Protein AF-A0A8S4FTI5-F1 (afdb_monomer)

Secondary structure (DSSP, 8-state):
---------------PPPPPHHHHHHHHHHHHHHHHHTSS-HHHHHHHHHHHHHHHHHHHHTT----HHHHHHHHHHHHHHHHT--SHHHHHHHHHHHHGGGGGS-GGGHHHHHHHHHHHHHHHHHHGGG--HHHHHHHHHHHHHHHHHHHHHHHHTTT-HHHHHHHHHHHHSTTSTT-SS--GGGTT-HHHHHHHHHHHHHHHHHHHTT---HHHHHHHHHHHHHHHHH-S-HHHHHHHHHHHHHHHHHSHHHHHHHSSGGGS--

Organism: Plutella xylostella (NCBI:txid51655)

Solvent-accessible surface area (backbone atoms only — not comparable to full-atom values): 14593 Å² total; per-residue (Å²): 140,79,91,78,84,80,79,80,81,77,77,82,78,79,78,74,76,82,78,57,69,69,60,54,52,50,52,53,50,32,51,50,50,15,57,47,23,51,43,87,52,62,74,55,24,55,52,46,53,54,51,48,56,53,49,51,53,55,36,60,78,64,68,59,88,78,52,52,66,62,38,35,46,34,35,56,7,51,51,39,38,56,68,75,43,83,53,68,70,58,38,52,56,48,32,48,58,58,22,50,53,43,67,69,47,56,84,92,38,52,66,57,35,52,36,43,50,42,21,42,53,49,50,48,24,56,48,43,69,74,56,50,82,93,54,38,64,63,52,56,49,30,51,53,38,37,52,35,29,57,50,44,54,31,51,78,54,74,43,36,49,71,52,23,38,52,55,19,44,49,36,35,31,80,81,15,90,46,17,60,56,75,37,83,57,43,72,62,18,59,69,59,53,32,50,50,38,72,43,46,63,60,38,46,38,72,71,42,74,76,59,71,56,66,69,24,51,52,31,55,44,43,34,42,53,54,25,42,76,61,35,79,50,65,70,43,20,52,32,28,48,50,44,53,51,54,54,36,68,73,34,73,69,35,46,36,62,71,71,61,65,70,78,70,86,133

Foldseek 3Di:
DDDDDPPDDDDDDPPDDDDDPVVVVLQVLLLVLLVQLLDLDLVSVVVSLVVVLVVVVVCVVVVPDDDLVSLLSNLNSLVNNLVNDQDPVSLLVSLLSLLCSLVSDPLVPLLVSLSNLLSNVLNCLQCVLVDDPSSVVSSLVSLLSNLLSNLVSCVVVVLPLVSLLSNLCSQAPCQHLLDLPHDPSNPRVLVVLLSCLVCNVVSNCVRCVPDHDPSSVCSNLVSLVCCLVRHPDPSSVVSSVVSVVVVLCVDPNSVCVVVVVVPPDD

Structure (mmCIF, N/CA/C/O backbone):
data_AF-A0A8S4FTI5-F1
#
_entry.id   AF-A0A8S4FTI5-F1
#
loop_
_atom_site.group_PDB
_atom_site.id
_atom_site.type_symbol
_atom_site.label_atom_id
_atom_site.label_alt_id
_atom_site.label_comp_id
_atom_site.label_asym_id
_atom_site.label_entity_id
_atom_site.label_seq_id
_atom_site.pdbx_PDB_ins_code
_atom_site.Cartn_x
_atom_site.Cartn_y
_atom_site.Cartn_z
_atom_site.occupancy
_atom_site.B_iso_or_equiv
_atom_site.auth_seq_id
_atom_site.auth_comp_id
_atom_site.auth_asym_id
_atom_site.auth_atom_id
_atom_site.pdbx_PDB_model_num
ATOM 1 N N . MET A 1 1 ? -15.503 68.293 -15.453 1.00 40.34 1 MET A N 1
ATOM 2 C CA . MET A 1 1 ? -15.164 67.269 -16.477 1.00 40.34 1 MET A CA 1
ATOM 3 C C . MET A 1 1 ? -14.026 66.433 -15.899 1.00 40.34 1 MET A C 1
ATOM 5 O O . MET A 1 1 ? -13.014 67.024 -15.582 1.00 40.34 1 MET A O 1
ATOM 9 N N . LYS A 1 2 ? -14.103 65.130 -15.616 1.00 37.47 2 LYS A N 1
ATOM 10 C CA . LYS A 1 2 ? -14.866 64.015 -16.193 1.00 37.47 2 LYS A CA 1
ATOM 11 C C . LYS A 1 2 ? -15.181 62.978 -15.094 1.00 37.47 2 LYS A C 1
ATOM 13 O O . LYS A 1 2 ? -14.350 62.740 -14.223 1.00 37.47 2 LYS A O 1
ATOM 18 N N . ASN A 1 3 ? -16.366 62.373 -15.182 1.00 36.66 3 ASN A N 1
ATOM 19 C CA . ASN A 1 3 ? -16.784 61.181 -14.438 1.00 36.66 3 ASN A CA 1
ATOM 20 C C . ASN A 1 3 ? -15.834 60.006 -14.707 1.00 36.66 3 ASN A C 1
ATOM 22 O O . ASN A 1 3 ? -15.491 59.758 -15.862 1.00 36.66 3 ASN A O 1
ATOM 26 N N . VAL A 1 4 ? -15.491 59.240 -13.669 1.00 38.28 4 VAL A N 1
ATOM 27 C CA . VAL A 1 4 ? -14.925 57.893 -13.824 1.00 38.28 4 VAL A CA 1
ATOM 28 C C . VAL A 1 4 ? -15.775 56.919 -13.014 1.00 38.28 4 VAL A C 1
ATOM 30 O O . VAL A 1 4 ? -15.666 56.821 -11.791 1.00 38.28 4 VAL A O 1
ATOM 33 N N . ASP A 1 5 ? -16.643 56.215 -13.735 1.00 40.09 5 ASP A N 1
ATOM 34 C CA . ASP A 1 5 ? -17.459 55.097 -13.274 1.00 40.09 5 ASP A CA 1
ATOM 35 C C . ASP A 1 5 ? -16.596 53.982 -12.663 1.00 40.09 5 ASP A C 1
ATOM 37 O O . ASP A 1 5 ? -15.881 53.258 -13.362 1.00 40.09 5 ASP A O 1
ATOM 41 N N . LYS A 1 6 ? -16.706 53.767 -11.347 1.00 41.00 6 LYS A N 1
ATOM 42 C CA . LYS A 1 6 ? -16.202 52.549 -10.696 1.00 41.00 6 LYS A CA 1
ATOM 43 C C . LYS A 1 6 ? -17.215 51.416 -10.885 1.00 41.00 6 LYS A C 1
ATOM 45 O O . LYS A 1 6 ? -18.019 51.131 -9.997 1.00 41.00 6 LYS A O 1
ATOM 50 N N . LYS A 1 7 ? -17.145 50.709 -12.019 1.00 39.09 7 LYS A N 1
ATOM 51 C CA . LYS A 1 7 ? -17.817 49.408 -12.195 1.00 39.09 7 LYS A CA 1
ATOM 52 C C . LYS A 1 7 ? -17.240 48.386 -11.204 1.00 39.09 7 LYS A C 1
ATOM 54 O O . LYS A 1 7 ? -16.189 47.795 -11.436 1.00 39.09 7 LYS A O 1
ATOM 59 N N . ARG A 1 8 ? -17.945 48.146 -10.092 1.00 39.47 8 ARG A N 1
ATOM 60 C CA . ARG A 1 8 ? -17.680 47.028 -9.170 1.00 39.47 8 ARG A CA 1
ATOM 61 C C . ARG A 1 8 ? -17.932 45.697 -9.891 1.00 39.47 8 ARG A C 1
ATOM 63 O O . ARG A 1 8 ? -19.076 45.277 -10.034 1.00 39.47 8 ARG A O 1
ATOM 70 N N . HIS A 1 9 ? -16.869 45.013 -10.308 1.00 39.78 9 HIS A N 1
ATOM 71 C CA . HIS A 1 9 ? -16.926 43.594 -10.666 1.00 39.78 9 HIS A CA 1
ATOM 72 C C . HIS A 1 9 ? -17.236 42.765 -9.408 1.00 39.78 9 HIS A C 1
ATOM 74 O O . HIS A 1 9 ? -16.365 42.525 -8.572 1.00 39.78 9 HIS A O 1
ATOM 80 N N . LYS A 1 10 ? -18.494 42.335 -9.247 1.00 41.59 10 LYS A N 1
ATOM 81 C CA . LYS A 1 10 ? -18.864 41.299 -8.273 1.00 41.59 10 LYS A CA 1
ATOM 82 C C . LYS A 1 10 ? -18.332 39.957 -8.786 1.00 41.59 10 LYS A C 1
ATOM 84 O O . LYS A 1 10 ? -18.828 39.446 -9.785 1.00 41.59 10 LYS A O 1
ATOM 89 N N . LYS A 1 11 ? -17.327 39.392 -8.106 1.00 37.25 11 LYS A N 1
ATOM 90 C CA . LYS A 1 11 ? -16.906 37.996 -8.315 1.00 37.25 11 LYS A CA 1
ATOM 91 C C . LYS A 1 11 ? -18.107 37.070 -8.054 1.00 37.25 11 LYS A C 1
ATOM 93 O O . LYS A 1 11 ? -18.787 37.271 -7.044 1.00 37.25 11 LYS A O 1
ATOM 98 N N . PRO A 1 12 ? -18.380 36.075 -8.913 1.00 36.47 12 PRO A N 1
ATOM 99 C CA . PRO A 1 12 ? -19.470 35.140 -8.685 1.00 36.47 12 PRO A CA 1
ATOM 100 C C . PRO A 1 12 ? -19.150 34.297 -7.447 1.00 36.47 12 PRO A C 1
ATOM 102 O O . PRO A 1 12 ? -18.147 33.586 -7.395 1.00 36.47 12 PRO A O 1
ATOM 105 N N . THR A 1 13 ? -19.992 34.407 -6.421 1.00 41.03 13 THR A N 1
ATOM 106 C CA . THR A 1 13 ? -19.948 33.531 -5.254 1.00 41.03 13 THR A CA 1
ATOM 107 C C . THR A 1 13 ? -20.434 32.157 -5.691 1.00 41.03 13 THR A C 1
ATOM 109 O O . THR A 1 13 ? -21.623 31.930 -5.908 1.00 41.03 13 THR A O 1
ATOM 112 N N . ASN A 1 14 ? -19.486 31.241 -5.874 1.00 41.78 14 ASN A N 1
ATOM 113 C CA . ASN A 1 14 ? -19.766 29.856 -6.212 1.00 41.78 14 ASN A CA 1
ATOM 114 C C . ASN A 1 14 ? -20.432 29.195 -4.992 1.00 41.78 14 ASN A C 1
ATOM 116 O O . ASN A 1 14 ? -19.755 28.732 -4.076 1.00 41.78 14 ASN A O 1
ATOM 120 N N . LYS A 1 15 ? -21.768 29.247 -4.920 1.00 46.16 15 LYS A N 1
ATOM 121 C CA . LYS A 1 15 ? -22.548 28.571 -3.877 1.00 46.16 15 LYS A CA 1
ATOM 122 C C . LYS A 1 15 ? -22.372 27.067 -4.079 1.00 46.16 15 LYS A C 1
ATOM 124 O O . LYS A 1 15 ? -22.954 26.491 -4.996 1.00 46.16 15 LYS A O 1
ATOM 129 N N . SER A 1 16 ? -21.537 26.442 -3.252 1.00 53.72 16 SER A N 1
ATOM 130 C CA . SER A 1 16 ? -21.368 24.992 -3.251 1.00 53.72 16 SER A CA 1
ATOM 131 C C . SER A 1 16 ? -22.712 24.324 -2.951 1.00 53.72 16 SER A C 1
ATOM 133 O O . SER A 1 16 ? -23.440 24.723 -2.040 1.00 53.72 16 SER A O 1
ATOM 135 N N . LYS A 1 17 ? -23.076 23.322 -3.760 1.00 56.41 17 LYS A N 1
ATOM 136 C CA . LYS A 1 17 ? -24.280 22.514 -3.528 1.00 56.41 17 LYS A CA 1
ATOM 137 C C . LYS A 1 17 ? -24.198 21.861 -2.134 1.00 56.41 17 LYS A C 1
ATOM 139 O O . LYS A 1 17 ? -23.107 21.435 -1.744 1.00 56.41 17 LYS A O 1
ATOM 144 N N . PRO A 1 18 ? -25.315 21.761 -1.390 1.00 62.16 18 PRO A N 1
ATOM 145 C CA . PRO A 1 18 ? -25.316 21.174 -0.055 1.00 62.16 18 PRO A CA 1
ATOM 146 C C . PRO A 1 18 ? -24.849 19.714 -0.100 1.00 62.16 18 PRO A C 1
ATOM 148 O O . PRO A 1 18 ? -25.277 18.932 -0.950 1.00 62.16 18 PRO A O 1
ATOM 151 N N . ILE A 1 19 ? -23.948 19.355 0.816 1.00 69.88 19 ILE A N 1
ATOM 152 C CA . ILE A 1 19 ? -23.409 17.997 0.934 1.00 69.88 19 ILE A CA 1
ATOM 153 C C . ILE A 1 19 ? -24.541 17.056 1.393 1.00 69.88 19 ILE A C 1
ATOM 155 O O . ILE A 1 19 ? -25.230 17.383 2.363 1.00 69.88 19 ILE A O 1
ATOM 159 N N . PRO A 1 20 ? -24.740 15.884 0.759 1.00 80.50 20 PRO A N 1
ATOM 160 C CA . PRO A 1 20 ? -25.766 14.930 1.177 1.00 80.50 20 PRO A CA 1
ATOM 161 C C . PRO A 1 20 ? -25.599 14.503 2.645 1.00 80.50 20 PRO A C 1
ATOM 163 O O . PRO A 1 20 ? -24.493 14.157 3.065 1.00 80.50 20 PRO A O 1
ATOM 166 N N . LYS A 1 21 ? -26.698 14.458 3.418 1.00 82.44 21 LYS A N 1
ATOM 167 C CA . LYS A 1 21 ? -26.690 14.088 4.853 1.00 82.44 21 LYS A CA 1
ATOM 168 C C . LYS A 1 21 ? -25.977 12.756 5.125 1.00 82.44 21 LYS A C 1
ATOM 170 O O . LYS A 1 21 ? -25.239 12.644 6.097 1.00 82.44 21 LYS A O 1
ATOM 175 N N . GLN A 1 22 ? -26.145 11.771 4.242 1.00 79.75 22 GLN A N 1
ATOM 176 C CA . GLN A 1 22 ? -25.488 10.465 4.348 1.00 79.75 22 GLN A CA 1
ATOM 177 C C . GLN A 1 22 ? -23.958 10.572 4.305 1.00 79.75 22 GLN A C 1
ATOM 179 O O . GLN A 1 22 ? -23.277 9.936 5.104 1.00 79.75 22 GLN A O 1
ATOM 184 N N . LYS A 1 23 ? -23.413 11.429 3.433 1.00 82.00 23 LYS A N 1
ATOM 185 C CA . LYS A 1 23 ? -21.967 11.656 3.340 1.00 82.00 23 LYS A CA 1
ATOM 186 C C . LYS A 1 23 ? -21.425 12.322 4.607 1.00 82.00 23 LYS A C 1
ATOM 188 O O . LYS A 1 23 ? -20.356 11.959 5.076 1.00 82.00 23 LYS A O 1
ATOM 193 N N . VAL A 1 24 ? -22.183 13.248 5.199 1.00 86.88 24 VAL A N 1
ATOM 194 C CA . VAL A 1 24 ? -21.815 13.877 6.481 1.00 86.88 24 VAL A CA 1
ATOM 195 C C . VAL A 1 24 ? -21.736 12.839 7.605 1.00 86.88 24 VAL A C 1
ATOM 197 O O . VAL A 1 24 ? -20.781 12.851 8.378 1.00 86.88 24 VAL A O 1
ATOM 200 N N . LEU A 1 25 ? -22.698 11.913 7.671 1.00 88.50 25 LEU A N 1
ATOM 201 C CA . LEU A 1 25 ? -22.699 10.834 8.664 1.00 88.50 25 LEU A CA 1
ATOM 202 C C . LEU A 1 25 ? -21.518 9.869 8.481 1.00 88.50 25 LEU A C 1
ATOM 204 O O . LEU A 1 25 ? -20.912 9.477 9.478 1.00 88.50 25 LEU A O 1
ATOM 208 N N . MET A 1 26 ? -21.156 9.529 7.238 1.00 89.25 26 MET A N 1
ATOM 209 C CA . MET A 1 26 ? -19.973 8.701 6.955 1.00 89.25 26 MET A CA 1
ATOM 210 C C . MET A 1 26 ? -18.688 9.375 7.437 1.00 89.25 26 MET A C 1
ATOM 212 O O . MET A 1 26 ? -17.948 8.790 8.223 1.00 89.25 26 MET A O 1
ATOM 216 N N . VAL A 1 27 ? -18.482 10.644 7.074 1.00 91.00 27 VAL A N 1
ATOM 217 C CA . VAL A 1 27 ? -17.303 11.410 7.506 1.00 91.00 27 VAL A CA 1
ATOM 218 C C . VAL A 1 27 ? -17.236 11.510 9.033 1.00 91.00 27 VAL A C 1
ATOM 220 O O . VAL A 1 27 ? -16.171 11.332 9.623 1.00 91.00 27 VAL A O 1
ATOM 223 N N . ALA A 1 28 ? -18.365 11.754 9.703 1.00 93.06 28 ALA A N 1
ATOM 224 C CA . ALA A 1 28 ? -18.411 11.790 11.164 1.00 93.06 28 ALA A CA 1
ATOM 225 C C . ALA A 1 28 ? -18.014 10.439 11.788 1.00 93.06 28 ALA A C 1
ATOM 227 O O . ALA A 1 28 ? -17.288 10.405 12.786 1.00 93.06 28 ALA A O 1
ATOM 228 N N . GLN A 1 29 ? -18.450 9.329 11.190 1.00 93.31 29 GLN A N 1
ATOM 229 C CA . GLN A 1 29 ? -18.103 7.983 11.635 1.00 93.31 29 GLN A CA 1
ATOM 230 C C . GLN A 1 29 ? -16.611 7.669 11.415 1.00 93.31 29 GLN A C 1
ATOM 232 O O . GLN A 1 29 ? -15.963 7.144 12.321 1.00 93.31 29 GLN A O 1
ATOM 237 N N . GLU A 1 30 ? -16.041 8.044 10.270 1.00 93.12 30 GLU A N 1
ATOM 238 C CA . GLU A 1 30 ? -14.607 7.908 9.967 1.00 93.12 30 GLU A CA 1
ATOM 239 C C . GLU A 1 30 ? -13.740 8.695 10.958 1.00 93.12 30 GLU A C 1
ATOM 241 O O . GLU A 1 30 ? -12.779 8.161 11.513 1.00 93.12 30 GLU A O 1
ATOM 246 N N . LEU A 1 31 ? -14.110 9.948 11.247 1.00 94.25 31 LEU A N 1
ATOM 247 C CA . LEU A 1 31 ? -13.419 10.785 12.233 1.00 94.25 31 LEU A CA 1
ATOM 248 C C . LEU A 1 31 ? -13.522 10.205 13.648 1.00 94.25 31 LEU A C 1
ATOM 250 O O . LEU A 1 31 ? -12.559 10.261 14.417 1.00 94.25 31 LEU A O 1
ATOM 254 N N . LYS A 1 32 ? -14.670 9.609 13.994 1.00 95.50 32 LYS A N 1
ATOM 255 C CA . LYS A 1 32 ? -14.855 8.906 15.268 1.00 95.50 32 LYS A CA 1
ATOM 256 C C . LYS A 1 32 ? -13.926 7.697 15.371 1.00 95.50 32 LYS A C 1
ATOM 258 O O . LYS A 1 32 ? -13.279 7.536 16.405 1.00 95.50 32 LYS A O 1
ATOM 263 N N . PHE A 1 33 ? -13.822 6.879 14.320 1.00 96.38 33 PHE A N 1
ATOM 264 C CA . PHE A 1 33 ? -12.860 5.776 14.283 1.00 96.38 33 PHE A CA 1
ATOM 265 C C . PHE A 1 33 ? -11.429 6.284 14.436 1.00 96.38 33 PHE A C 1
ATOM 267 O O . PHE A 1 33 ? -10.709 5.792 15.301 1.00 96.38 33 PHE A O 1
ATOM 274 N N . ALA A 1 34 ? -11.045 7.306 13.667 1.00 95.31 34 ALA A N 1
ATOM 275 C CA . ALA A 1 34 ? -9.697 7.856 13.695 1.00 95.31 34 ALA A CA 1
ATOM 276 C C . ALA A 1 34 ? -9.290 8.322 15.102 1.00 95.31 34 ALA A C 1
ATOM 278 O O . ALA A 1 34 ? -8.238 7.935 15.611 1.00 95.31 34 ALA A O 1
ATOM 279 N N . ARG A 1 35 ? -10.166 9.086 15.766 1.00 95.75 35 ARG A N 1
ATOM 280 C CA . ARG A 1 35 ? -9.933 9.589 17.125 1.00 95.75 35 ARG A CA 1
ATOM 281 C C . ARG A 1 35 ? -9.811 8.467 18.156 1.00 95.75 35 ARG A C 1
ATOM 283 O O . ARG A 1 35 ? -8.953 8.540 19.027 1.00 95.75 35 ARG A O 1
ATOM 290 N N . LEU A 1 36 ? -10.676 7.453 18.088 1.00 95.75 36 LEU A N 1
ATOM 291 C CA . LEU A 1 36 ? -10.680 6.366 19.071 1.00 95.75 36 LEU A CA 1
ATOM 292 C C . LEU A 1 36 ? -9.521 5.378 18.860 1.00 95.75 36 LEU A C 1
ATOM 294 O O . LEU A 1 36 ? -8.979 4.866 19.837 1.00 95.75 36 LEU A O 1
ATOM 298 N N . LEU A 1 37 ? -9.101 5.149 17.611 1.00 95.31 37 LEU A N 1
ATOM 299 C CA . LEU A 1 37 ? -7.907 4.359 17.288 1.00 95.31 37 LEU A CA 1
ATOM 300 C C . LEU A 1 37 ? -6.619 5.033 17.777 1.00 95.31 37 LEU A C 1
ATOM 302 O O . LEU A 1 37 ? -5.703 4.340 18.202 1.00 95.31 37 LEU A O 1
ATOM 306 N N . ALA A 1 38 ? -6.568 6.365 17.786 1.00 93.38 38 ALA A N 1
ATOM 307 C CA . ALA A 1 38 ? -5.443 7.127 18.327 1.00 93.38 38 ALA A CA 1
ATOM 308 C C . ALA A 1 38 ? -5.436 7.227 19.871 1.00 93.38 38 ALA A C 1
ATOM 310 O O . ALA A 1 38 ? -4.579 7.897 20.441 1.00 93.38 38 ALA A O 1
ATOM 311 N N . GLY A 1 39 ? -6.392 6.595 20.565 1.00 90.81 39 GLY A N 1
ATOM 312 C CA . GLY A 1 39 ? -6.475 6.611 22.026 1.00 90.81 39 GLY A CA 1
ATOM 313 C C . GLY A 1 39 ? -5.452 5.699 22.718 1.00 90.81 39 GLY A C 1
ATOM 314 O O . GLY A 1 39 ? -4.995 4.699 22.164 1.00 90.81 39 GLY A O 1
ATOM 315 N N . ASN A 1 40 ? -5.142 5.991 23.984 1.00 88.38 40 ASN A N 1
ATOM 316 C CA . ASN A 1 40 ? -4.105 5.274 24.743 1.00 88.38 40 ASN A CA 1
ATOM 317 C C . ASN A 1 40 ? -4.526 3.867 25.209 1.00 88.38 40 ASN A C 1
ATOM 319 O O . ASN A 1 40 ? -3.681 2.983 25.357 1.00 88.38 40 ASN A O 1
ATOM 323 N N . GLU A 1 41 ? -5.822 3.616 25.417 1.00 91.75 41 GLU A N 1
ATOM 324 C CA . GLU A 1 41 ? -6.304 2.335 25.945 1.00 91.75 41 GLU A CA 1
ATOM 325 C C . GLU A 1 41 ? -6.355 1.248 24.854 1.00 91.75 41 GLU A C 1
ATOM 327 O O . GLU A 1 41 ? -7.219 1.276 23.973 1.00 91.75 41 GLU A O 1
ATOM 332 N N . LYS A 1 42 ?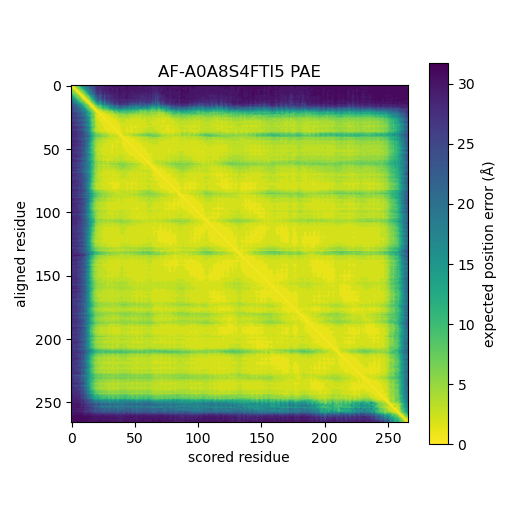 -5.492 0.225 24.956 1.00 91.00 42 LYS A N 1
ATOM 333 C CA . LYS A 1 42 ? -5.453 -0.909 24.009 1.00 91.00 42 LYS A CA 1
ATOM 334 C C . LYS A 1 42 ? -6.824 -1.562 23.811 1.00 91.00 42 LYS A C 1
ATOM 336 O O . LYS A 1 42 ? -7.249 -1.759 22.679 1.00 91.00 42 LYS A O 1
ATOM 341 N N . LYS A 1 43 ? -7.539 -1.873 24.900 1.00 93.38 43 LYS A N 1
ATOM 342 C CA . LYS A 1 43 ? -8.850 -2.544 24.821 1.00 93.38 43 LYS A CA 1
ATOM 343 C C . LYS A 1 43 ? -9.876 -1.707 24.051 1.00 93.38 43 LYS A C 1
ATOM 345 O O . LYS A 1 43 ? -10.734 -2.280 23.381 1.00 93.38 43 LYS A O 1
ATOM 350 N N . SER A 1 44 ? -9.802 -0.379 24.147 1.00 93.06 44 SER A N 1
ATOM 351 C CA . SER A 1 44 ? -10.633 0.522 23.347 1.00 93.06 44 SER A CA 1
ATOM 352 C C . SER A 1 44 ? -10.238 0.448 21.873 1.00 93.06 44 SER A C 1
ATOM 354 O O . SER A 1 44 ? -11.095 0.159 21.038 1.00 93.06 44 SER A O 1
ATOM 356 N N . ARG A 1 45 ? -8.940 0.572 21.549 1.00 94.31 45 ARG A N 1
ATOM 357 C CA . ARG A 1 45 ? -8.440 0.446 20.167 1.00 94.31 45 ARG A CA 1
ATOM 358 C C . ARG A 1 45 ? -8.848 -0.876 19.512 1.00 94.31 45 ARG A C 1
ATOM 360 O O . ARG A 1 45 ? -9.344 -0.864 18.390 1.00 94.31 45 ARG A O 1
ATOM 367 N N . ASP A 1 46 ? -8.728 -1.994 20.226 1.00 93.38 46 ASP A N 1
ATOM 368 C CA . ASP A 1 46 ? -9.110 -3.321 19.726 1.00 93.38 46 ASP A CA 1
ATOM 369 C C . ASP A 1 46 ? -10.611 -3.398 19.394 1.00 93.38 46 ASP A C 1
ATOM 371 O O . ASP A 1 46 ? -11.003 -3.934 18.353 1.00 93.38 46 ASP A O 1
ATOM 375 N N . ARG A 1 47 ? -11.473 -2.841 20.260 1.00 95.62 47 ARG A N 1
ATOM 376 C CA . ARG A 1 47 ? -12.923 -2.759 20.007 1.00 95.62 47 ARG A CA 1
ATOM 377 C C . ARG A 1 47 ? -13.223 -1.895 18.787 1.00 95.62 47 ARG A C 1
ATOM 379 O O . ARG A 1 47 ? -14.067 -2.262 17.972 1.00 95.62 47 ARG A O 1
ATOM 386 N N . VAL A 1 48 ? -12.527 -0.771 18.652 1.00 96.38 48 VAL A N 1
ATOM 387 C CA . VAL A 1 48 ? -12.705 0.172 17.544 1.00 96.38 48 VAL A CA 1
ATOM 388 C C . VAL A 1 48 ? -12.250 -0.452 16.227 1.00 96.38 48 VAL A C 1
ATOM 390 O O . VAL A 1 48 ? -12.958 -0.326 15.235 1.00 96.38 48 VAL A O 1
ATOM 393 N N . LEU A 1 49 ? -11.141 -1.196 16.218 1.00 95.50 49 LEU A N 1
ATOM 394 C CA . LEU A 1 49 ? -10.665 -1.914 15.037 1.00 95.50 49 LEU A CA 1
ATOM 395 C C . LEU A 1 49 ? -11.662 -2.995 14.593 1.00 95.50 49 LEU A C 1
ATOM 397 O O . LEU A 1 49 ? -11.970 -3.099 13.408 1.00 95.50 49 LEU A O 1
ATOM 401 N N . LYS A 1 50 ? -12.243 -3.754 15.533 1.00 95.81 50 LYS A N 1
ATOM 402 C CA . LYS A 1 50 ? -13.334 -4.700 15.227 1.00 95.81 50 LYS A CA 1
ATOM 403 C C . LYS A 1 50 ? -14.563 -3.987 14.653 1.00 95.81 50 LYS A C 1
ATOM 405 O O . LYS A 1 50 ? -15.143 -4.449 13.673 1.00 95.81 50 LYS A O 1
ATOM 410 N N . ALA A 1 51 ? -14.946 -2.851 15.235 1.00 96.56 51 ALA A N 1
ATOM 411 C CA . ALA A 1 51 ? -16.069 -2.051 14.754 1.00 96.56 51 ALA A CA 1
ATOM 412 C C . ALA A 1 51 ? -15.811 -1.458 13.359 1.00 96.56 51 ALA A C 1
ATOM 414 O O . ALA A 1 51 ? -16.730 -1.424 12.545 1.00 96.56 51 ALA A O 1
ATOM 415 N N . LEU A 1 52 ? -14.574 -1.049 13.065 1.00 96.25 52 LEU A N 1
ATOM 416 C CA . LEU A 1 52 ? -14.161 -0.575 11.747 1.00 96.25 52 LEU A CA 1
ATOM 417 C C . LEU A 1 52 ? -14.298 -1.680 10.692 1.00 96.25 52 LEU A C 1
ATOM 419 O O . LEU A 1 52 ? -14.888 -1.444 9.643 1.00 96.25 52 LEU A O 1
ATOM 423 N N . LYS A 1 53 ? -13.831 -2.900 10.993 1.00 95.38 53 LYS A N 1
ATOM 424 C CA . LYS A 1 53 ? -13.989 -4.065 10.102 1.00 95.38 53 LYS A CA 1
ATOM 425 C C . LYS A 1 53 ? -15.461 -4.361 9.803 1.00 95.38 53 LYS A C 1
ATOM 427 O O . LYS A 1 53 ? -15.828 -4.549 8.648 1.00 95.38 53 LYS A O 1
ATOM 432 N N . LYS A 1 54 ? -16.323 -4.327 10.827 1.00 95.69 54 LYS A N 1
ATOM 433 C CA . LYS A 1 54 ? -17.777 -4.489 10.652 1.00 95.69 54 LYS A CA 1
ATOM 434 C C . LYS A 1 54 ? -18.391 -3.356 9.824 1.00 95.69 54 LYS A C 1
ATOM 436 O O . LYS A 1 54 ? -19.256 -3.601 8.992 1.00 95.69 54 LYS A O 1
ATOM 441 N N . TRP A 1 55 ? -17.956 -2.117 10.048 1.00 95.25 55 TRP A N 1
ATOM 442 C CA . TRP A 1 55 ? -18.431 -0.966 9.283 1.00 95.25 55 TRP A CA 1
ATOM 443 C C . TRP A 1 55 ? -18.065 -1.067 7.799 1.00 95.25 55 TRP A C 1
ATOM 445 O O . TRP A 1 55 ? -18.931 -0.805 6.973 1.00 95.25 55 TRP A O 1
ATOM 455 N N . LEU A 1 56 ? -16.850 -1.522 7.463 1.00 94.00 56 LEU A N 1
AT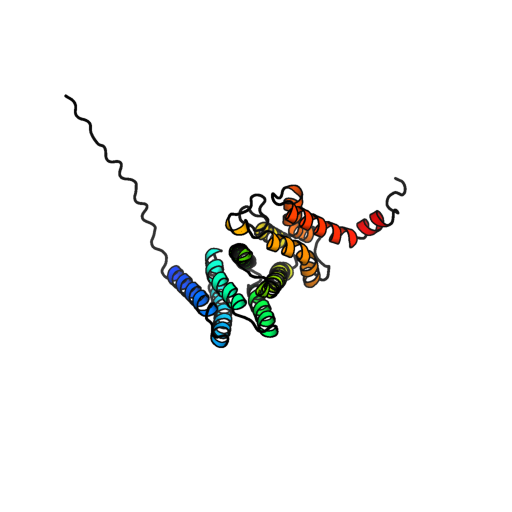OM 456 C CA . LEU A 1 56 ? -16.470 -1.811 6.075 1.00 94.00 56 LEU A CA 1
ATOM 457 C C . LEU A 1 56 ? -17.423 -2.834 5.440 1.00 94.00 56 LEU A C 1
ATOM 459 O O . LEU A 1 56 ? -17.945 -2.570 4.362 1.00 94.00 56 LEU A O 1
ATOM 463 N N . GLY A 1 57 ? -17.735 -3.926 6.149 1.00 93.31 57 GLY A N 1
ATOM 464 C CA . GLY A 1 57 ? -18.737 -4.911 5.718 1.00 93.31 57 GLY A CA 1
ATOM 465 C C . GLY A 1 57 ? -20.091 -4.278 5.381 1.00 93.31 57 GLY A C 1
ATOM 466 O O . GLY A 1 57 ? -20.601 -4.442 4.276 1.00 93.31 57 GLY A O 1
ATOM 467 N N . ASN A 1 58 ? -20.621 -3.450 6.285 1.00 93.06 58 ASN A N 1
ATOM 468 C CA . ASN A 1 58 ? -21.882 -2.737 6.057 1.00 93.06 58 ASN A CA 1
ATOM 469 C C . ASN A 1 58 ? -21.816 -1.754 4.873 1.00 93.06 58 ASN A C 1
ATOM 471 O O . ASN A 1 58 ? -22.835 -1.475 4.243 1.00 93.06 58 ASN A O 1
ATOM 475 N N . CYS A 1 59 ? -20.651 -1.157 4.605 1.00 92.88 59 CYS A N 1
ATOM 476 C CA . CYS A 1 59 ? -20.459 -0.299 3.438 1.00 92.88 59 CYS A CA 1
ATOM 477 C C . CYS A 1 59 ? -20.478 -1.106 2.137 1.00 92.88 59 CYS A C 1
ATOM 479 O O . CYS A 1 59 ? -21.013 -0.614 1.146 1.00 92.88 59 CYS A O 1
ATOM 481 N N . PHE A 1 60 ? -19.947 -2.332 2.146 1.00 92.31 60 PHE A N 1
ATOM 482 C CA . PHE A 1 60 ? -20.004 -3.231 0.993 1.00 92.31 60 PHE A CA 1
ATOM 483 C C . PHE A 1 60 ? -21.443 -3.645 0.677 1.00 92.31 60 PHE A C 1
ATOM 485 O O . PHE A 1 60 ? -21.855 -3.530 -0.472 1.00 92.31 60 PHE A O 1
ATOM 492 N N . GLU A 1 61 ? -22.226 -4.026 1.692 1.00 90.12 61 GLU A N 1
ATOM 493 C CA . GLU A 1 61 ? -23.651 -4.381 1.544 1.00 90.12 61 GLU A CA 1
ATOM 494 C C . GLU A 1 61 ? -24.505 -3.234 0.986 1.00 90.12 61 GLU A C 1
ATOM 496 O O . GLU A 1 61 ? -25.506 -3.463 0.315 1.00 90.12 61 GLU A O 1
ATOM 501 N N . LYS A 1 62 ? -24.116 -1.988 1.272 1.00 90.50 62 LYS A N 1
ATOM 502 C CA . LYS A 1 62 ? -24.817 -0.775 0.825 1.00 90.50 62 LYS A CA 1
ATOM 503 C C . LYS A 1 62 ? -24.249 -0.180 -0.461 1.00 90.50 62 LYS A C 1
ATOM 505 O O . LYS A 1 62 ? -24.607 0.949 -0.788 1.00 90.50 62 LYS A O 1
ATOM 510 N N . GLU A 1 63 ? -23.329 -0.885 -1.120 1.00 88.75 63 GLU A N 1
ATOM 511 C CA . GLU A 1 63 ? -22.654 -0.444 -2.346 1.00 88.75 63 GLU A CA 1
ATOM 512 C C . GLU A 1 63 ? -22.071 0.976 -2.232 1.00 88.75 63 GLU A C 1
ATOM 514 O O . GLU A 1 63 ? -22.147 1.794 -3.149 1.00 88.75 63 GLU A O 1
ATOM 519 N N . TYR A 1 64 ? -21.501 1.303 -1.067 1.00 90.44 64 TYR A N 1
ATOM 520 C CA . TYR A 1 64 ? -20.929 2.625 -0.846 1.00 90.44 64 TYR A CA 1
ATOM 521 C C . TYR A 1 64 ? -19.723 2.858 -1.766 1.00 90.44 64 TYR A C 1
ATOM 523 O O . TYR A 1 64 ? -18.744 2.110 -1.742 1.00 90.44 64 TYR A O 1
ATOM 531 N N . GLU A 1 65 ? -19.766 3.942 -2.540 1.00 91.31 65 GLU A N 1
ATOM 532 C CA . GLU A 1 65 ? -18.663 4.340 -3.412 1.00 91.31 65 GLU A CA 1
ATOM 533 C C . GLU A 1 65 ? -17.551 5.029 -2.604 1.00 91.31 65 GLU A C 1
ATOM 535 O O . GLU A 1 65 ? -17.614 6.224 -2.295 1.00 91.31 65 GLU A O 1
ATOM 540 N N . PHE A 1 66 ? -16.511 4.268 -2.267 1.00 93.00 66 PHE A N 1
ATOM 541 C CA . PHE A 1 66 ? -15.372 4.775 -1.507 1.00 93.00 66 PHE A CA 1
ATOM 542 C C . PHE A 1 66 ? -14.507 5.765 -2.287 1.00 93.00 66 PHE A C 1
ATOM 544 O O . PHE A 1 66 ? -14.138 5.536 -3.442 1.00 93.00 66 PHE A O 1
ATOM 551 N N . LYS A 1 67 ? -14.076 6.822 -1.594 1.00 92.88 67 LYS A N 1
ATOM 552 C CA . LYS A 1 67 ? -13.045 7.753 -2.070 1.00 92.88 67 LYS A CA 1
ATOM 553 C C . LYS A 1 67 ? -11.758 7.593 -1.274 1.00 92.88 67 LYS A C 1
ATOM 555 O O . LYS A 1 67 ? -11.764 7.169 -0.125 1.00 92.88 67 LYS A O 1
ATOM 560 N N . GLU A 1 68 ? -10.640 8.007 -1.863 1.00 90.62 68 GLU A N 1
ATOM 561 C CA . GLU A 1 68 ? -9.334 7.943 -1.192 1.00 90.62 68 GLU A CA 1
ATOM 562 C C . GLU A 1 68 ? -9.305 8.733 0.130 1.00 90.62 68 GLU A C 1
ATOM 564 O O . GLU A 1 68 ? -8.681 8.311 1.105 1.00 90.62 68 GLU A O 1
ATOM 569 N N . GLU A 1 69 ? -10.022 9.858 0.197 1.00 92.62 69 GLU A N 1
ATOM 570 C CA . GLU A 1 69 ? -10.143 10.661 1.418 1.00 92.62 69 GLU A CA 1
ATOM 571 C C . GLU A 1 69 ? -10.806 9.900 2.573 1.00 92.62 69 GLU A C 1
ATOM 573 O O . GLU A 1 69 ? -10.404 10.084 3.723 1.00 92.62 69 GLU A O 1
ATOM 578 N N . ASP A 1 70 ? -11.788 9.045 2.273 1.00 93.50 70 ASP A N 1
ATOM 579 C CA . ASP A 1 70 ? -12.536 8.274 3.273 1.00 93.50 70 ASP A CA 1
ATOM 580 C C . ASP A 1 70 ? -11.579 7.318 4.000 1.00 93.50 70 ASP A C 1
ATOM 582 O O . ASP A 1 70 ? -11.499 7.287 5.231 1.00 93.50 70 ASP A O 1
ATOM 586 N N . PHE A 1 71 ? -10.726 6.636 3.230 1.00 96.44 71 PHE A N 1
ATOM 587 C CA . PHE A 1 71 ? -9.672 5.785 3.773 1.00 96.44 71 PHE A CA 1
ATOM 588 C C . PHE A 1 71 ? -8.547 6.580 4.437 1.00 96.44 71 PHE A C 1
ATOM 590 O O . PHE A 1 71 ? -8.044 6.160 5.476 1.00 96.44 71 PHE A O 1
ATOM 597 N N . THR A 1 72 ? -8.172 7.747 3.905 1.00 95.44 72 THR A N 1
ATOM 598 C CA . THR A 1 72 ? -7.102 8.580 4.484 1.00 95.44 72 THR A CA 1
ATOM 599 C C . THR A 1 72 ? -7.440 9.018 5.914 1.00 95.44 72 THR A C 1
ATOM 601 O O . THR A 1 72 ? -6.567 9.002 6.785 1.00 95.44 72 THR A O 1
ATOM 604 N N . ARG A 1 73 ? -8.706 9.367 6.200 1.00 94.25 73 ARG A N 1
ATOM 605 C CA . ARG A 1 73 ? -9.154 9.732 7.559 1.00 94.25 73 ARG A CA 1
ATOM 606 C C . ARG A 1 73 ? -8.981 8.570 8.535 1.00 94.25 73 ARG A C 1
ATOM 608 O O . ARG A 1 73 ? -8.420 8.756 9.613 1.00 94.25 73 ARG A O 1
ATOM 615 N N . VAL A 1 74 ? -9.414 7.375 8.140 1.00 95.62 74 VAL A N 1
ATOM 616 C CA . VAL A 1 74 ? -9.295 6.159 8.955 1.00 95.62 74 VAL A CA 1
ATOM 617 C C . VAL A 1 74 ? -7.827 5.765 9.155 1.00 95.62 74 VAL A C 1
ATOM 619 O O . VAL A 1 74 ? -7.422 5.451 10.276 1.00 95.62 74 VAL A O 1
ATOM 622 N N . TRP A 1 75 ? -7.008 5.852 8.104 1.00 97.81 75 TRP A N 1
ATOM 623 C CA . TRP A 1 75 ? -5.586 5.508 8.144 1.00 97.81 75 TRP A CA 1
ATOM 624 C C . TRP A 1 75 ? -4.772 6.341 9.124 1.00 97.81 75 TRP A C 1
ATOM 626 O O . TRP A 1 75 ? -3.881 5.789 9.764 1.00 97.81 75 TRP A O 1
ATOM 636 N N . LYS A 1 76 ? -5.108 7.620 9.326 1.00 95.44 76 LYS A N 1
ATOM 637 C CA . LYS A 1 76 ? -4.477 8.421 10.388 1.00 95.44 76 LYS A CA 1
ATOM 638 C C . LYS A 1 76 ? -4.680 7.796 11.770 1.00 95.44 76 LYS A C 1
ATOM 640 O O . LYS A 1 76 ? -3.742 7.717 12.556 1.00 95.44 76 LYS A O 1
ATOM 645 N N . GLY A 1 77 ? -5.881 7.293 12.058 1.00 96.62 77 GLY A N 1
ATOM 646 C CA . GLY A 1 77 ? -6.148 6.574 13.305 1.00 96.62 77 GLY A CA 1
ATOM 647 C C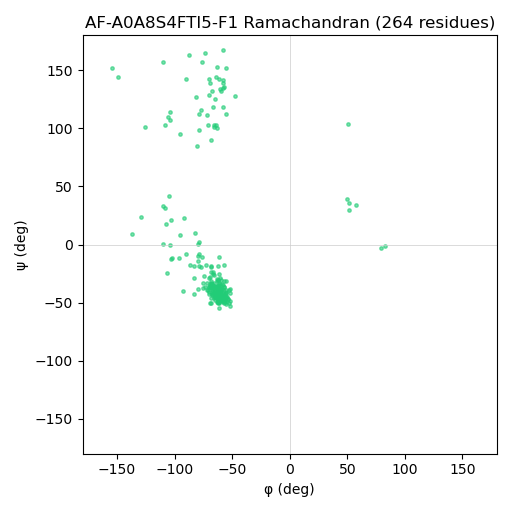 . GLY A 1 77 ? -5.373 5.264 13.415 1.00 96.62 77 GLY A C 1
ATOM 648 O O . GLY A 1 77 ? -4.801 4.974 14.461 1.00 96.62 77 GLY A O 1
ATOM 649 N N . LEU A 1 78 ? -5.327 4.483 12.332 1.00 97.94 78 LEU A N 1
ATOM 650 C CA . LEU A 1 78 ? -4.598 3.210 12.289 1.00 97.94 78 LEU A CA 1
ATOM 651 C C . LEU A 1 78 ? -3.091 3.405 12.482 1.00 97.94 78 LEU A C 1
ATOM 653 O O . LEU A 1 78 ? -2.473 2.655 13.235 1.00 97.94 78 LEU A O 1
ATOM 657 N N . PHE A 1 79 ? -2.521 4.441 11.864 1.00 97.88 79 PHE A N 1
ATOM 658 C CA . PHE A 1 79 ? -1.129 4.831 12.057 1.00 97.88 79 PHE A CA 1
ATOM 659 C C . PHE A 1 79 ? -0.828 5.066 13.540 1.00 97.88 79 PHE A C 1
ATOM 661 O O . PHE A 1 79 ? 0.080 4.444 14.092 1.00 97.88 79 PHE A O 1
ATOM 668 N N . TYR A 1 80 ? -1.639 5.883 14.222 1.00 96.50 80 TYR A N 1
ATOM 669 C CA . TYR A 1 80 ? -1.435 6.140 15.648 1.00 96.50 80 TYR A CA 1
ATOM 670 C C . TYR A 1 80 ? -1.746 4.928 16.537 1.00 96.50 80 TYR A C 1
ATOM 672 O O . TYR A 1 80 ? -1.105 4.755 17.571 1.00 96.50 80 TYR A O 1
ATOM 680 N N . ALA A 1 81 ? -2.650 4.032 16.134 1.00 97.00 81 ALA A N 1
ATOM 681 C CA . ALA A 1 81 ? -2.858 2.774 16.850 1.00 97.00 81 ALA A CA 1
ATOM 682 C C . ALA A 1 81 ? -1.583 1.909 16.862 1.00 97.00 81 ALA A C 1
ATOM 684 O O . ALA A 1 81 ? -1.227 1.344 17.902 1.00 97.00 81 ALA A O 1
ATOM 685 N N . VAL A 1 82 ? -0.876 1.833 15.727 1.00 97.19 82 VAL A N 1
ATOM 686 C CA . VAL A 1 82 ? 0.422 1.145 15.608 1.00 97.19 82 VAL A CA 1
ATOM 687 C C . VAL A 1 82 ? 1.509 1.912 16.362 1.00 97.19 82 VAL A C 1
ATOM 689 O O . VAL A 1 82 ? 2.282 1.314 17.115 1.00 97.19 82 VAL A O 1
ATOM 692 N N . TRP A 1 83 ? 1.522 3.241 16.252 1.00 96.12 83 TRP A N 1
ATOM 693 C CA . TRP A 1 83 ? 2.448 4.115 16.975 1.00 96.12 83 TRP A CA 1
ATOM 694 C C . TRP A 1 83 ? 2.423 3.878 18.491 1.00 96.12 83 TRP A C 1
ATOM 696 O O . TRP A 1 83 ? 3.483 3.704 19.090 1.00 96.12 83 TRP A O 1
ATOM 706 N N . MET A 1 84 ? 1.228 3.791 19.084 1.00 93.06 84 MET A N 1
ATOM 707 C CA . MET A 1 84 ? 0.988 3.608 20.527 1.00 93.06 84 MET A CA 1
ATOM 708 C C . MET A 1 84 ? 1.091 2.146 21.006 1.00 93.06 84 MET A C 1
ATOM 710 O O . MET A 1 84 ? 0.644 1.815 22.107 1.00 93.06 84 MET A O 1
ATOM 714 N N . SER A 1 85 ? 1.570 1.231 20.160 1.00 93.44 85 SER A N 1
ATOM 715 C CA . SER A 1 85 ? 1.722 -0.186 20.506 1.00 93.44 85 SER A CA 1
ATOM 716 C C . SER A 1 85 ? 3.187 -0.525 20.775 1.00 93.44 85 SER A C 1
ATOM 718 O O . SER A 1 85 ? 4.011 -0.483 19.862 1.00 93.44 85 SER A O 1
ATOM 720 N N . ASP A 1 86 ? 3.506 -0.885 22.019 1.00 91.81 86 ASP A N 1
ATOM 721 C CA . ASP A 1 86 ? 4.898 -1.064 22.471 1.00 91.81 86 ASP A CA 1
ATOM 722 C C . ASP A 1 86 ? 5.305 -2.530 22.670 1.00 91.81 86 ASP A C 1
ATOM 724 O O . ASP A 1 86 ? 6.480 -2.864 22.582 1.00 91.81 86 ASP A O 1
ATOM 728 N N . LYS A 1 87 ? 4.346 -3.433 22.914 1.00 93.00 87 LYS A N 1
ATOM 729 C CA . LYS A 1 87 ? 4.645 -4.856 23.148 1.00 93.00 87 LYS A CA 1
ATOM 730 C C . LYS A 1 87 ? 4.849 -5.591 21.812 1.00 93.00 87 LYS A C 1
ATOM 732 O O . LYS A 1 87 ? 3.916 -5.547 21.012 1.00 93.00 87 LYS A O 1
ATOM 737 N N . PRO A 1 88 ? 5.959 -6.325 21.591 1.00 94.19 88 PRO A N 1
ATOM 738 C CA . PRO A 1 88 ? 6.269 -6.951 20.297 1.00 94.19 88 PRO A CA 1
ATOM 739 C C . PRO A 1 88 ? 5.142 -7.813 19.708 1.00 94.19 88 PRO A C 1
ATOM 741 O O . PRO A 1 88 ? 4.674 -7.535 18.610 1.00 94.19 88 PRO A O 1
ATOM 744 N N . LEU A 1 89 ? 4.606 -8.775 20.470 1.00 95.12 89 LEU A N 1
ATOM 745 C CA . LEU A 1 89 ? 3.497 -9.626 20.000 1.00 95.12 89 LEU A CA 1
ATOM 746 C C . LEU A 1 89 ? 2.235 -8.815 19.665 1.00 95.12 89 LEU A C 1
ATOM 748 O O . LEU A 1 89 ? 1.538 -9.090 18.697 1.00 95.12 89 LEU A O 1
ATOM 752 N N . VAL A 1 90 ? 1.969 -7.753 20.431 1.00 94.69 90 VAL A N 1
ATOM 753 C CA . VAL A 1 90 ? 0.836 -6.854 20.165 1.00 94.69 90 VAL A CA 1
ATOM 754 C C . VAL A 1 90 ? 1.057 -6.049 18.885 1.00 94.69 90 VAL A C 1
ATOM 756 O O . VAL A 1 90 ? 0.093 -5.771 18.177 1.00 94.69 90 VAL A O 1
ATOM 759 N N . GLN A 1 91 ? 2.296 -5.643 18.597 1.00 95.75 91 GLN A N 1
ATOM 760 C CA . GLN A 1 91 ? 2.635 -4.943 17.359 1.00 95.75 91 GLN A CA 1
ATOM 761 C C . GLN A 1 91 ? 2.423 -5.851 16.151 1.00 95.75 91 GLN A C 1
ATOM 763 O O . GLN A 1 91 ? 1.826 -5.405 15.173 1.00 95.75 91 GLN A O 1
ATOM 768 N N . GLU A 1 92 ? 2.873 -7.104 16.230 1.00 96.62 92 GLU A N 1
ATOM 769 C CA . GLU A 1 92 ? 2.688 -8.097 15.172 1.00 96.62 92 GLU A CA 1
ATOM 770 C C . GLU A 1 92 ? 1.203 -8.364 14.909 1.00 96.62 92 GLU A C 1
ATOM 772 O O . GLU A 1 92 ? 0.737 -8.131 13.791 1.00 96.62 92 GLU A O 1
ATOM 777 N N . ASP A 1 93 ? 0.442 -8.716 15.950 1.00 96.69 93 ASP A N 1
ATOM 778 C CA . ASP A 1 93 ? -1.004 -8.9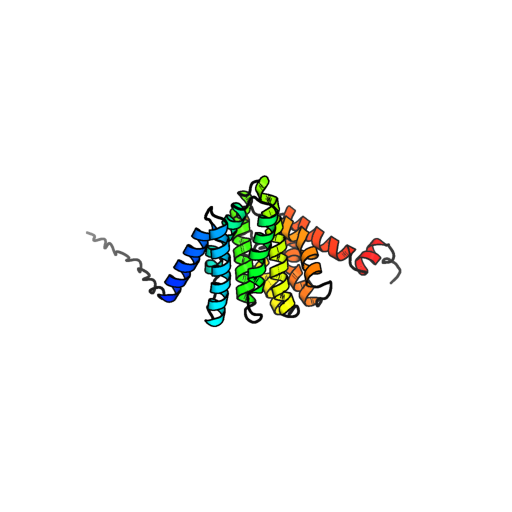54 15.858 1.00 96.69 93 ASP A CA 1
ATOM 779 C C . ASP A 1 93 ? -1.748 -7.747 15.276 1.00 96.69 93 ASP A C 1
ATOM 781 O O . ASP A 1 93 ? -2.664 -7.882 14.460 1.00 96.69 93 ASP A O 1
ATOM 785 N N . LEU A 1 94 ? -1.371 -6.536 15.701 1.00 96.94 94 LEU A N 1
ATOM 786 C CA . LEU A 1 94 ? -1.995 -5.316 15.21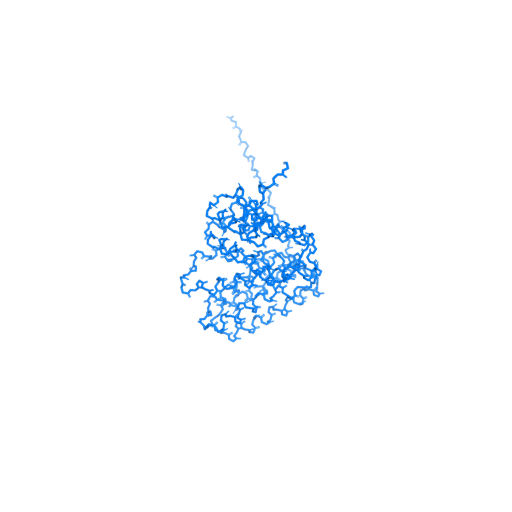3 1.00 96.94 94 LEU A CA 1
ATOM 787 C C . LEU A 1 94 ? -1.660 -5.071 13.740 1.00 96.94 94 LEU A C 1
ATOM 789 O O . LEU A 1 94 ? -2.569 -4.764 12.971 1.00 96.94 94 LEU A O 1
ATOM 793 N N . CYS A 1 95 ? -0.398 -5.216 13.332 1.00 97.94 95 CYS A N 1
ATOM 794 C CA . CYS A 1 95 ? 0.002 -5.034 11.936 1.00 97.94 95 CYS A CA 1
ATOM 795 C C . CYS A 1 95 ? -0.686 -6.049 11.019 1.00 97.94 95 CYS A C 1
ATOM 797 O O . CYS A 1 95 ? -1.183 -5.665 9.959 1.00 97.94 95 CYS A O 1
ATOM 799 N N . GLU A 1 96 ? -0.789 -7.309 11.449 1.00 97.44 96 GLU A N 1
ATOM 800 C CA . GLU A 1 96 ? -1.531 -8.344 10.727 1.00 97.44 96 GLU A CA 1
ATOM 801 C C . GLU A 1 96 ? -3.019 -7.986 10.637 1.00 97.44 96 GLU A C 1
ATOM 803 O O . GLU A 1 96 ? -3.608 -7.985 9.559 1.00 97.44 96 GLU A O 1
ATOM 808 N N . SER A 1 97 ? -3.630 -7.575 11.751 1.00 97.12 97 SER A N 1
ATOM 809 C CA . SER A 1 97 ? -5.045 -7.201 11.802 1.00 97.12 97 SER A CA 1
ATOM 810 C C . SER A 1 97 ? -5.375 -5.982 10.932 1.00 97.12 97 SER A C 1
ATOM 812 O O . SER A 1 97 ? -6.464 -5.942 10.348 1.00 97.12 97 SER A O 1
ATOM 814 N N . VAL A 1 98 ? -4.464 -5.007 10.840 1.00 97.94 98 VAL A N 1
ATOM 815 C CA . VAL A 1 98 ? -4.579 -3.835 9.960 1.00 97.94 98 VAL A CA 1
ATOM 816 C C . VAL A 1 98 ? -4.451 -4.253 8.496 1.00 97.94 98 VAL A C 1
ATOM 818 O O . VAL A 1 98 ? -5.321 -3.914 7.698 1.00 97.94 98 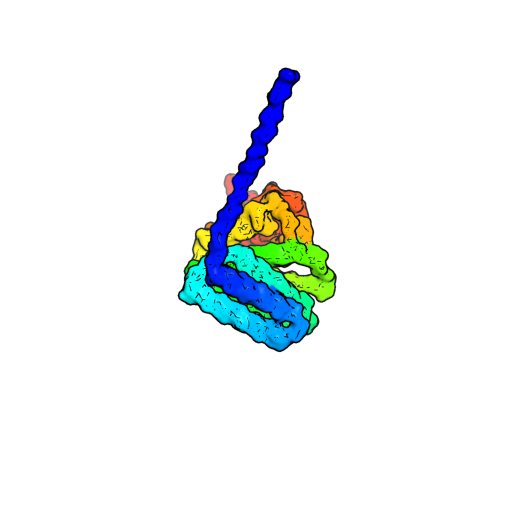VAL A O 1
ATOM 821 N N . ALA A 1 99 ? -3.424 -5.025 8.135 1.00 97.56 99 ALA A N 1
ATOM 822 C CA . ALA A 1 99 ? -3.236 -5.485 6.760 1.00 97.56 99 ALA A CA 1
ATOM 823 C C . ALA A 1 99 ? -4.399 -6.369 6.275 1.00 97.56 99 ALA A C 1
ATOM 825 O O . ALA A 1 99 ? -4.900 -6.174 5.168 1.00 97.56 99 ALA A O 1
ATOM 826 N N . ALA A 1 100 ? -4.908 -7.251 7.140 1.00 96.00 100 ALA A N 1
ATOM 827 C CA . ALA A 1 100 ? -6.036 -8.138 6.858 1.00 96.00 100 ALA A CA 1
ATOM 828 C C . ALA A 1 100 ? -7.352 -7.402 6.545 1.00 96.00 100 ALA A C 1
ATOM 830 O O . ALA A 1 100 ? -8.307 -8.023 6.087 1.00 96.00 100 ALA A O 1
ATOM 831 N N . MET A 1 101 ? -7.443 -6.081 6.751 1.00 96.12 101 MET A N 1
ATOM 832 C CA . MET A 1 101 ? -8.602 -5.317 6.273 1.00 96.12 101 MET A CA 1
ATOM 833 C C . MET A 1 101 ? -8.720 -5.331 4.745 1.00 96.12 101 MET A C 1
ATOM 835 O O . MET A 1 101 ? -9.836 -5.282 4.239 1.00 96.12 101 MET A O 1
ATOM 839 N N . LEU A 1 102 ? -7.606 -5.440 4.011 1.00 97.44 102 LEU A N 1
ATOM 840 C CA . LEU A 1 102 ? -7.622 -5.584 2.550 1.00 97.44 102 LEU A CA 1
ATOM 841 C C . LEU A 1 102 ? -8.226 -6.924 2.102 1.00 97.44 102 LEU A C 1
ATOM 843 O O . LEU A 1 102 ? -8.750 -7.031 0.993 1.00 97.44 102 LEU A O 1
ATOM 847 N N . ASP A 1 103 ? -8.205 -7.937 2.968 1.00 96.19 103 ASP A N 1
ATOM 848 C CA . ASP A 1 103 ? -8.825 -9.235 2.701 1.00 96.19 103 ASP A CA 1
ATOM 849 C C . ASP A 1 103 ? -10.341 -9.234 2.927 1.00 96.19 103 ASP A C 1
ATOM 851 O O . ASP A 1 103 ? -11.022 -10.136 2.456 1.00 96.19 103 ASP A O 1
ATOM 855 N N . LEU A 1 104 ? -10.887 -8.206 3.591 1.00 96.25 104 LEU A N 1
ATOM 856 C CA . LEU A 1 104 ? -12.332 -8.067 3.804 1.00 96.25 104 LEU A CA 1
ATOM 857 C C . LEU A 1 104 ? -13.078 -7.567 2.563 1.00 96.25 104 LEU A C 1
ATOM 859 O O . LEU A 1 104 ? -14.297 -7.700 2.499 1.00 96.25 104 LEU A O 1
ATOM 863 N N . PHE A 1 105 ? -12.374 -6.951 1.610 1.00 96.69 105 PHE A N 1
ATOM 864 C CA . PHE A 1 105 ? -12.995 -6.433 0.395 1.00 96.69 105 PHE A CA 1
ATOM 865 C C . PHE A 1 105 ? -13.456 -7.593 -0.498 1.00 96.69 105 PHE A C 1
ATOM 867 O O . PHE A 1 105 ? -12.629 -8.457 -0.823 1.00 96.69 105 PHE A O 1
ATOM 874 N N . PRO A 1 106 ? -14.729 -7.592 -0.946 1.00 95.00 106 PRO A N 1
ATOM 875 C CA . PRO A 1 106 ? -15.218 -8.564 -1.916 1.00 95.00 106 PRO A CA 1
ATOM 876 C C . PRO A 1 106 ? -14.363 -8.563 -3.182 1.00 95.00 106 PRO A C 1
ATOM 878 O O . PRO A 1 106 ? -13.823 -7.527 -3.574 1.00 95.00 106 PRO A O 1
ATOM 881 N N . GLU A 1 107 ? -14.290 -9.697 -3.878 1.00 93.62 107 GLU A N 1
ATOM 882 C CA . GLU A 1 107 ? -13.522 -9.812 -5.125 1.00 93.62 107 GLU A CA 1
ATOM 883 C C . GLU A 1 107 ? -13.977 -8.806 -6.188 1.00 93.62 107 GLU A C 1
ATOM 885 O O . GLU A 1 107 ? -13.158 -8.290 -6.945 1.00 93.62 107 GLU A O 1
ATOM 890 N N . THR A 1 108 ? -15.263 -8.450 -6.206 1.00 91.81 108 THR A N 1
ATOM 891 C CA . THR A 1 108 ? -15.827 -7.420 -7.090 1.00 91.81 108 THR A CA 1
ATOM 892 C C . THR A 1 108 ? -15.348 -6.001 -6.755 1.00 91.81 108 THR A C 1
ATOM 894 O O . THR A 1 108 ? -15.389 -5.127 -7.618 1.00 91.81 108 THR A O 1
ATOM 897 N N . GLN A 1 109 ? -14.834 -5.762 -5.544 1.00 93.81 109 GLN A N 1
ATOM 898 C CA . GLN A 1 109 ? -14.384 -4.457 -5.046 1.00 93.81 109 GLN A CA 1
ATOM 899 C C . GLN A 1 109 ? -12.853 -4.314 -5.003 1.00 93.81 109 GLN A C 1
ATOM 901 O O . GLN A 1 109 ? -12.286 -3.708 -4.089 1.00 93.81 109 GLN A O 1
ATOM 906 N N . THR A 1 110 ? -12.165 -4.803 -6.037 1.00 95.25 110 THR A N 1
ATOM 907 C CA . THR A 1 110 ? -10.710 -4.639 -6.208 1.00 95.25 110 THR A CA 1
ATOM 908 C C . THR A 1 110 ? -10.277 -3.171 -6.136 1.00 95.25 110 THR A C 1
ATOM 910 O O . THR A 1 110 ? -9.336 -2.833 -5.421 1.00 95.25 110 THR A O 1
ATOM 913 N N . ARG A 1 111 ? -10.970 -2.270 -6.845 1.00 95.50 111 ARG A N 1
ATOM 914 C CA . ARG A 1 111 ? -10.594 -0.849 -6.907 1.00 95.50 111 ARG A CA 1
ATOM 915 C C . ARG A 1 111 ? -10.660 -0.160 -5.531 1.00 95.50 111 ARG A C 1
ATOM 917 O O . ARG A 1 111 ? -9.665 0.463 -5.161 1.00 95.50 111 ARG A O 1
ATOM 924 N N . PRO A 1 112 ? -11.747 -0.276 -4.739 1.00 96.44 112 PRO A N 1
ATOM 925 C CA . PRO A 1 112 ? -11.764 0.197 -3.353 1.00 96.44 112 PRO A CA 1
ATOM 926 C C . PRO A 1 112 ? -10.652 -0.388 -2.472 1.00 96.44 112 PRO A C 1
ATOM 928 O O . PRO A 1 112 ? -10.052 0.355 -1.697 1.00 96.44 112 PRO A O 1
ATOM 931 N N . ALA A 1 113 ? -10.318 -1.675 -2.619 1.00 97.56 113 ALA A N 1
ATOM 932 C CA . ALA A 1 113 ? -9.220 -2.287 -1.867 1.00 97.56 113 ALA A CA 1
ATOM 933 C C . ALA A 1 113 ? -7.862 -1.645 -2.210 1.00 97.56 113 ALA A C 1
ATOM 935 O O . ALA A 1 113 ? -7.087 -1.291 -1.321 1.00 97.56 113 ALA A O 1
ATOM 936 N N . LEU A 1 114 ? -7.589 -1.415 -3.499 1.00 97.62 114 LEU A N 1
ATOM 937 C CA . LEU A 1 114 ? -6.373 -0.725 -3.940 1.00 97.62 114 LEU A CA 1
ATOM 938 C C . LEU A 1 114 ? -6.357 0.752 -3.517 1.00 97.62 114 LEU A C 1
ATOM 940 O O . LEU A 1 114 ? -5.298 1.265 -3.165 1.00 97.62 114 LEU A O 1
ATOM 944 N N . LEU A 1 115 ? -7.510 1.428 -3.467 1.00 97.19 115 LEU A N 1
ATOM 945 C CA . LEU A 1 115 ? -7.623 2.779 -2.901 1.00 97.19 115 LEU A CA 1
ATOM 946 C C . LEU A 1 115 ? -7.317 2.803 -1.397 1.00 97.19 115 LEU A C 1
ATOM 948 O O . LEU A 1 115 ? -6.621 3.707 -0.936 1.00 97.19 115 LEU A O 1
ATOM 952 N N . MET A 1 116 ? -7.786 1.807 -0.638 1.00 97.81 116 MET A N 1
ATOM 953 C CA . MET A 1 116 ? -7.450 1.646 0.780 1.00 97.81 116 MET A CA 1
ATOM 954 C C . MET A 1 116 ? -5.941 1.449 0.964 1.00 97.81 116 MET A C 1
ATOM 956 O O . MET A 1 116 ? -5.346 2.098 1.823 1.00 97.81 116 MET A O 1
ATOM 960 N N . MET A 1 117 ? -5.303 0.618 0.133 1.00 98.00 117 MET A N 1
ATOM 961 C CA . MET A 1 117 ? -3.845 0.445 0.135 1.00 98.00 117 MET A CA 1
ATOM 962 C C . MET A 1 117 ? -3.115 1.756 -0.193 1.00 98.00 117 MET A C 1
ATOM 964 O O . MET A 1 117 ? -2.215 2.165 0.541 1.00 98.00 117 MET A O 1
ATOM 968 N N . ARG A 1 118 ? -3.541 2.459 -1.250 1.00 97.81 118 ARG A N 1
ATOM 969 C CA . ARG A 1 118 ? -2.961 3.742 -1.671 1.00 97.81 118 ARG A CA 1
ATOM 970 C C . ARG A 1 118 ? -3.014 4.790 -0.566 1.00 97.81 118 ARG A C 1
ATOM 972 O O . ARG A 1 118 ? -2.007 5.434 -0.281 1.00 97.81 118 ARG A O 1
ATOM 979 N N . ALA A 1 119 ? -4.171 4.933 0.080 1.00 98.19 119 ALA A N 1
ATOM 980 C CA . ALA A 1 119 ? -4.353 5.845 1.203 1.00 98.19 119 ALA A CA 1
ATOM 981 C C . ALA A 1 119 ? -3.428 5.487 2.380 1.00 98.19 119 ALA A C 1
ATOM 983 O O . ALA A 1 119 ? -2.853 6.380 3.002 1.00 98.19 119 ALA A O 1
ATOM 984 N N . GLY A 1 120 ? -3.229 4.192 2.644 1.00 98.25 120 GLY A N 1
ATOM 985 C CA . GLY A 1 120 ? -2.294 3.710 3.660 1.00 98.25 120 GLY A CA 1
ATOM 986 C C . GLY A 1 120 ? -0.850 4.079 3.346 1.00 98.25 120 GLY A C 1
ATOM 987 O O . GLY A 1 120 ? -0.174 4.673 4.184 1.00 98.25 120 GLY A O 1
ATOM 988 N N . LEU A 1 121 ? -0.397 3.817 2.116 1.00 98.31 121 LEU A N 1
ATOM 989 C CA . LEU A 1 121 ? 0.930 4.231 1.649 1.00 98.31 121 LEU A CA 1
ATOM 990 C C . LEU A 1 121 ? 1.115 5.752 1.707 1.00 98.31 121 LEU A C 1
ATOM 992 O O . LEU A 1 121 ? 2.183 6.211 2.102 1.00 98.31 121 LEU A O 1
ATOM 996 N N . ARG A 1 122 ? 0.088 6.541 1.362 1.00 98.12 122 ARG A N 1
ATOM 997 C CA . ARG A 1 122 ? 0.122 8.008 1.472 1.00 98.12 122 ARG A CA 1
ATOM 998 C C . ARG A 1 122 ? 0.319 8.455 2.919 1.00 98.12 122 ARG A C 1
ATOM 1000 O O . ARG A 1 122 ? 1.173 9.303 3.173 1.00 98.12 122 ARG A O 1
ATOM 1007 N N . VAL A 1 123 ? -0.458 7.914 3.861 1.00 98.19 123 VAL A N 1
ATOM 1008 C CA . VAL A 1 123 ? -0.329 8.263 5.286 1.00 98.19 123 VAL A CA 1
ATOM 1009 C C . VAL A 1 123 ? 1.041 7.850 5.814 1.00 98.19 123 VAL A C 1
ATOM 1011 O O . VAL A 1 123 ? 1.717 8.673 6.423 1.00 98.19 123 VAL A O 1
ATOM 1014 N N . LEU A 1 124 ? 1.495 6.632 5.506 1.00 98.38 124 LEU A N 1
ATOM 1015 C CA . LEU A 1 124 ? 2.832 6.173 5.878 1.00 98.38 124 LEU A CA 1
ATOM 1016 C C . LEU A 1 124 ? 3.916 7.093 5.322 1.00 98.38 124 LEU A C 1
ATOM 1018 O O . LEU A 1 124 ? 4.763 7.523 6.087 1.00 98.38 124 LEU A O 1
ATOM 1022 N N . ALA A 1 125 ? 3.864 7.446 4.037 1.00 98.19 125 ALA A N 1
ATOM 1023 C CA . ALA A 1 125 ? 4.830 8.340 3.402 1.00 98.19 125 ALA A CA 1
ATOM 1024 C C . ALA A 1 125 ? 4.843 9.745 4.024 1.00 98.19 125 ALA A C 1
ATOM 1026 O O . ALA A 1 125 ? 5.913 10.324 4.199 1.00 98.19 125 ALA A O 1
ATOM 1027 N N . THR A 1 126 ? 3.666 10.263 4.390 1.00 97.81 126 THR A N 1
ATOM 1028 C CA . THR A 1 126 ? 3.519 11.583 5.025 1.00 97.81 126 THR A CA 1
ATOM 1029 C C . THR A 1 126 ? 4.201 11.618 6.391 1.00 97.81 126 THR A C 1
ATOM 1031 O O . THR A 1 126 ? 4.920 12.564 6.698 1.00 97.81 126 THR A O 1
ATOM 1034 N N . GLU A 1 127 ? 3.991 10.579 7.199 1.00 97.38 127 GLU A N 1
ATOM 1035 C CA . GLU A 1 127 ? 4.496 10.505 8.573 1.00 97.38 127 GLU A CA 1
ATOM 1036 C C . GLU A 1 127 ? 5.892 9.861 8.665 1.00 97.38 127 GLU A C 1
ATOM 1038 O O . GLU A 1 127 ? 6.508 9.883 9.727 1.00 97.38 127 GLU A O 1
ATOM 1043 N N . TRP A 1 128 ? 6.410 9.294 7.565 1.00 97.69 128 TRP A N 1
ATOM 1044 C CA . TRP A 1 128 ? 7.572 8.397 7.565 1.00 97.69 128 TRP A CA 1
ATOM 1045 C C . TRP A 1 128 ? 8.809 9.001 8.227 1.00 97.69 128 TRP A C 1
ATOM 1047 O O . TRP A 1 128 ? 9.466 8.361 9.041 1.00 97.69 128 TRP A O 1
ATOM 1057 N N . PHE A 1 129 ? 9.099 10.262 7.900 1.00 95.44 129 PHE A N 1
ATOM 1058 C CA . PHE A 1 129 ? 10.242 10.994 8.444 1.00 95.44 129 PHE A CA 1
ATOM 1059 C C . PHE A 1 129 ? 10.121 11.269 9.948 1.00 95.44 129 PHE A C 1
ATOM 1061 O O . PHE A 1 129 ? 11.129 11.434 10.626 1.00 95.44 129 PHE A O 1
ATOM 1068 N N . GLY A 1 130 ? 8.8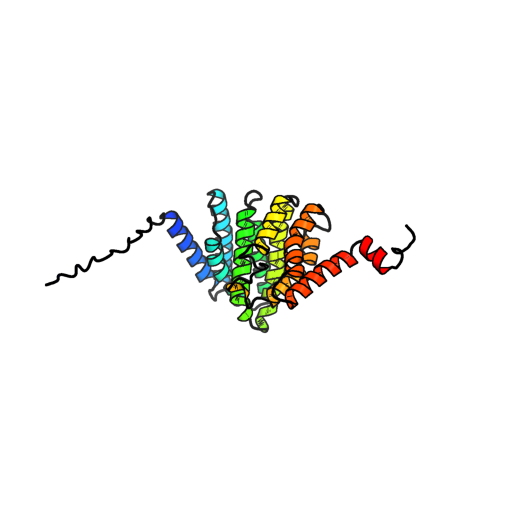95 11.322 10.472 1.00 95.81 130 GLY A N 1
ATOM 1069 C CA . GLY A 1 130 ? 8.635 11.529 11.894 1.00 95.81 130 GLY A CA 1
ATOM 1070 C C . GLY A 1 130 ? 8.794 10.267 12.742 1.00 95.81 130 GLY A C 1
ATOM 1071 O O . GLY A 1 130 ? 8.759 10.369 13.965 1.00 95.81 130 GLY A O 1
ATOM 1072 N N . ILE A 1 131 ? 8.954 9.088 12.130 1.00 96.94 131 ILE A N 1
ATOM 1073 C CA . ILE A 1 131 ? 9.120 7.820 12.846 1.00 96.94 131 ILE A CA 1
ATOM 1074 C C . ILE A 1 131 ? 10.555 7.730 13.371 1.00 96.94 131 ILE A C 1
ATOM 1076 O O . ILE A 1 131 ? 11.511 7.646 12.601 1.00 96.94 131 ILE A O 1
ATOM 1080 N N . ASP A 1 132 ? 10.708 7.707 14.691 1.00 94.88 132 ASP A N 1
ATOM 1081 C CA . ASP A 1 132 ? 11.999 7.493 15.335 1.00 94.88 132 ASP A CA 1
ATOM 1082 C C . ASP A 1 132 ? 12.465 6.031 15.246 1.00 94.88 132 ASP A C 1
ATOM 1084 O O . ASP A 1 132 ? 11.691 5.099 14.998 1.00 94.88 132 ASP A O 1
ATOM 1088 N N . GLN A 1 133 ? 13.754 5.825 15.515 1.00 92.69 133 GLN A N 1
ATOM 1089 C CA . GLN A 1 133 ? 14.418 4.532 15.377 1.00 92.69 133 GLN A CA 1
ATOM 1090 C C . GLN A 1 133 ? 13.760 3.413 16.200 1.00 92.69 133 GLN A C 1
ATOM 1092 O O . GLN A 1 133 ? 13.665 2.292 15.711 1.00 92.69 133 GLN A O 1
ATOM 1097 N N . HIS A 1 134 ? 13.245 3.694 17.403 1.00 91.56 134 HIS A N 1
ATOM 1098 C CA . HIS A 1 134 ? 12.635 2.666 18.257 1.00 91.56 134 HIS A CA 1
ATOM 1099 C C . HIS A 1 134 ? 11.273 2.187 17.743 1.00 91.56 134 HIS A C 1
ATOM 1101 O O . HIS A 1 134 ? 10.778 1.142 18.165 1.00 91.56 134 HIS A O 1
ATOM 1107 N N . ARG A 1 135 ? 10.641 2.952 16.846 1.00 95.06 135 ARG A N 1
ATOM 1108 C CA . ARG A 1 135 ? 9.340 2.620 16.254 1.00 95.06 135 ARG A CA 1
ATOM 1109 C C . ARG A 1 135 ? 9.454 2.079 14.834 1.00 95.06 135 ARG A C 1
ATOM 1111 O O . ARG A 1 135 ? 8.467 1.543 14.336 1.00 95.06 135 ARG A O 1
ATOM 1118 N N . MET A 1 136 ? 10.614 2.201 14.194 1.00 96.75 136 MET A N 1
ATOM 1119 C CA . MET A 1 136 ? 10.783 1.893 12.775 1.00 96.75 136 MET A CA 1
ATOM 1120 C C . MET A 1 136 ? 10.426 0.437 12.437 1.00 96.75 136 MET A C 1
ATOM 1122 O O . MET A 1 136 ? 9.654 0.204 11.509 1.00 96.75 136 MET A O 1
ATOM 1126 N N . ASP A 1 137 ? 10.884 -0.535 13.229 1.00 97.19 137 ASP A N 1
ATOM 1127 C CA . ASP A 1 137 ? 10.727 -1.966 12.919 1.00 97.19 137 ASP A CA 1
ATOM 1128 C C . ASP A 1 137 ? 9.266 -2.395 12.724 1.00 97.19 137 ASP A C 1
ATOM 1130 O O . ASP A 1 137 ? 8.932 -3.087 11.758 1.00 97.19 137 ASP A O 1
ATOM 1134 N N . LYS A 1 138 ? 8.350 -1.927 13.582 1.00 97.25 138 LYS A N 1
ATOM 1135 C CA . LYS A 1 138 ? 6.919 -2.247 13.443 1.00 97.25 138 LYS A CA 1
ATOM 1136 C C . LYS A 1 138 ? 6.283 -1.599 12.214 1.00 97.25 138 LYS A C 1
ATOM 1138 O O . LYS A 1 138 ? 5.385 -2.188 11.618 1.00 97.25 138 LYS A O 1
ATOM 1143 N N . PHE A 1 139 ? 6.749 -0.422 11.793 1.00 98.38 139 PHE A N 1
ATOM 1144 C CA . PHE A 1 139 ? 6.263 0.212 10.567 1.00 98.38 139 PHE A CA 1
ATOM 1145 C C . PHE A 1 139 ? 6.834 -0.462 9.315 1.00 98.38 139 PHE A C 1
ATOM 1147 O O . PHE A 1 139 ? 6.092 -0.677 8.357 1.00 98.38 139 PHE A O 1
ATOM 1154 N N . LEU A 1 140 ? 8.096 -0.901 9.337 1.00 98.38 140 LEU A N 1
ATOM 1155 C CA . LEU A 1 140 ? 8.669 -1.743 8.282 1.00 98.38 140 LEU A CA 1
ATOM 1156 C C . LEU A 1 140 ? 7.910 -3.075 8.155 1.00 98.38 140 LEU A C 1
ATOM 1158 O O . LEU A 1 140 ? 7.591 -3.506 7.041 1.00 98.38 140 LEU A O 1
ATOM 1162 N N . MET A 1 141 ? 7.560 -3.703 9.283 1.00 98.38 141 MET A N 1
ATOM 1163 C CA . MET A 1 141 ? 6.711 -4.897 9.316 1.00 98.38 141 MET A CA 1
ATOM 1164 C C . MET A 1 141 ? 5.316 -4.618 8.746 1.00 98.38 141 MET A C 1
ATOM 1166 O O . MET A 1 141 ? 4.837 -5.394 7.916 1.00 98.38 141 MET A O 1
ATOM 1170 N N . LEU A 1 142 ? 4.679 -3.510 9.140 1.00 98.69 142 LEU A N 1
ATOM 1171 C CA . LEU A 1 142 ? 3.371 -3.111 8.624 1.00 98.69 142 LEU A CA 1
ATOM 1172 C C . LEU A 1 142 ? 3.392 -2.967 7.099 1.00 98.69 142 LEU A C 1
ATOM 1174 O O . LEU A 1 142 ? 2.503 -3.492 6.436 1.00 98.69 142 LEU A O 1
ATOM 1178 N N . VAL A 1 143 ? 4.420 -2.323 6.536 1.00 98.62 143 VAL A N 1
ATOM 1179 C CA . VAL A 1 143 ? 4.582 -2.189 5.078 1.00 98.62 143 VAL A CA 1
ATOM 1180 C C . VAL A 1 143 ? 4.649 -3.561 4.406 1.00 98.62 143 VAL A C 1
ATOM 1182 O O . VAL A 1 143 ? 3.917 -3.797 3.447 1.00 98.62 143 VAL A O 1
ATOM 1185 N N . ARG A 1 144 ? 5.442 -4.503 4.940 1.00 98.56 144 ARG A N 1
ATOM 1186 C CA . ARG A 1 144 ? 5.515 -5.878 4.408 1.00 98.56 144 ARG A CA 1
ATOM 1187 C C . ARG A 1 144 ? 4.158 -6.583 4.442 1.00 98.56 144 ARG A C 1
ATOM 1189 O O . ARG A 1 144 ? 3.762 -7.207 3.461 1.00 98.56 144 ARG A O 1
ATOM 1196 N N . ARG A 1 145 ? 3.423 -6.479 5.556 1.00 98.56 145 ARG A N 1
ATOM 1197 C CA . ARG A 1 145 ? 2.084 -7.083 5.688 1.00 98.56 145 ARG A CA 1
ATOM 1198 C C . ARG A 1 145 ? 1.076 -6.447 4.735 1.00 98.56 145 ARG A C 1
ATOM 1200 O O . ARG A 1 145 ? 0.291 -7.172 4.129 1.00 98.56 145 ARG A O 1
ATOM 1207 N N . LEU A 1 146 ? 1.135 -5.128 4.552 1.00 98.50 146 LEU A N 1
ATOM 1208 C CA . LEU A 1 146 ? 0.278 -4.415 3.609 1.00 98.50 146 LEU A CA 1
ATOM 1209 C C . LEU A 1 146 ? 0.550 -4.813 2.164 1.00 98.50 146 LEU A C 1
ATOM 1211 O O . LEU A 1 146 ? -0.407 -5.099 1.456 1.00 98.50 146 LEU A O 1
ATOM 1215 N N . LEU A 1 147 ? 1.820 -4.903 1.753 1.00 98.50 147 LEU A N 1
ATOM 1216 C CA . LEU A 1 147 ? 2.188 -5.385 0.419 1.00 98.50 147 LEU A CA 1
ATOM 1217 C C . LEU A 1 147 ? 1.657 -6.799 0.173 1.00 98.50 147 LEU A C 1
ATOM 1219 O O . LEU A 1 147 ? 1.019 -7.053 -0.845 1.00 98.50 147 LEU A O 1
ATOM 1223 N N . ARG A 1 148 ? 1.853 -7.717 1.126 1.00 98.62 148 ARG A N 1
ATOM 1224 C CA . ARG A 1 148 ? 1.334 -9.087 1.014 1.00 98.62 148 ARG A CA 1
ATOM 1225 C C . ARG A 1 148 ? -0.189 -9.106 0.879 1.00 98.62 148 ARG A C 1
ATOM 1227 O O . ARG A 1 148 ? -0.726 -9.800 0.021 1.00 98.62 148 ARG A O 1
ATOM 1234 N N . ALA A 1 149 ? -0.889 -8.342 1.714 1.00 98.44 149 ALA A N 1
ATOM 1235 C CA . ALA A 1 149 ? -2.346 -8.275 1.692 1.00 98.44 149 ALA A CA 1
ATOM 1236 C C . ALA A 1 149 ? -2.884 -7.618 0.411 1.00 98.44 149 ALA A C 1
ATOM 1238 O O . ALA A 1 149 ? -3.864 -8.097 -0.155 1.00 98.44 149 ALA A O 1
ATOM 1239 N N . SER A 1 150 ? -2.226 -6.578 -0.109 1.00 98.31 150 SER A N 1
ATOM 1240 C CA . SER A 1 150 ? -2.608 -5.965 -1.383 1.00 98.31 150 SER A CA 1
ATOM 1241 C C . SER A 1 150 ? -2.342 -6.891 -2.570 1.00 98.31 150 SER A C 1
ATOM 1243 O O . SER A 1 150 ? -3.137 -6.918 -3.504 1.00 98.31 150 SER A O 1
ATOM 1245 N N . LEU A 1 151 ? -1.277 -7.693 -2.536 1.00 98.50 151 LEU A N 1
ATOM 1246 C CA . LEU A 1 151 ? -1.009 -8.715 -3.553 1.00 98.50 151 LEU A CA 1
ATOM 1247 C C . LEU A 1 151 ? -2.050 -9.844 -3.521 1.00 98.50 151 LEU A C 1
ATOM 1249 O O . LEU A 1 151 ? -2.472 -10.309 -4.578 1.00 98.50 151 LEU A O 1
ATOM 1253 N N . ARG A 1 152 ? -2.555 -10.225 -2.337 1.00 98.38 152 ARG A N 1
ATOM 1254 C CA . ARG A 1 152 ? -3.683 -11.170 -2.226 1.00 98.38 152 ARG A CA 1
ATOM 1255 C C . ARG A 1 152 ? -4.952 -10.668 -2.913 1.00 98.38 152 ARG A C 1
ATOM 1257 O O . ARG A 1 152 ? -5.722 -11.490 -3.399 1.00 98.38 152 ARG A O 1
ATOM 1264 N N . VAL A 1 153 ? -5.167 -9.353 -3.008 1.00 97.81 153 VAL A N 1
ATOM 1265 C CA . VAL A 1 153 ? -6.292 -8.791 -3.782 1.00 97.81 153 VAL A CA 1
ATOM 1266 C C . VAL A 1 153 ? -6.181 -9.179 -5.261 1.00 97.81 153 VAL A C 1
ATOM 1268 O O . VAL A 1 153 ? -7.182 -9.569 -5.858 1.00 97.81 153 VAL A O 1
ATOM 1271 N N . ALA A 1 154 ? -4.978 -9.117 -5.843 1.00 97.56 154 ALA A N 1
ATOM 1272 C CA . ALA A 1 154 ? -4.737 -9.566 -7.215 1.00 97.56 154 ALA A CA 1
ATOM 1273 C C . ALA A 1 154 ? -4.821 -11.095 -7.337 1.00 97.56 154 ALA A C 1
ATOM 1275 O O . ALA A 1 154 ? -5.440 -11.606 -8.268 1.00 97.56 154 ALA A O 1
ATOM 1276 N N . ALA A 1 155 ? -4.279 -11.826 -6.359 1.00 97.62 155 ALA A N 1
ATOM 1277 C CA . ALA A 1 155 ? -4.311 -13.287 -6.337 1.00 97.62 155 ALA A CA 1
ATOM 1278 C C . ALA A 1 155 ? -5.740 -13.857 -6.303 1.00 97.62 155 ALA A C 1
ATOM 1280 O O . ALA A 1 155 ? -6.038 -14.795 -7.035 1.00 97.62 155 ALA A O 1
ATOM 1281 N N . ARG A 1 156 ? -6.657 -13.260 -5.520 1.00 96.94 156 ARG A N 1
ATOM 1282 C CA . ARG A 1 156 ? -8.082 -13.656 -5.497 1.00 96.94 156 ARG A CA 1
ATOM 1283 C C . ARG A 1 156 ? -8.773 -13.470 -6.848 1.00 96.94 156 ARG A C 1
ATOM 1285 O O . ARG A 1 156 ? -9.722 -14.170 -7.159 1.00 96.94 156 ARG A O 1
ATOM 1292 N N . ARG A 1 157 ? -8.266 -12.558 -7.678 1.00 97.12 157 ARG A N 1
ATOM 1293 C CA . ARG A 1 157 ? -8.705 -12.359 -9.065 1.00 97.12 157 ARG A CA 1
ATOM 1294 C C . ARG A 1 157 ? -7.887 -13.190 -10.054 1.00 97.12 157 ARG A C 1
ATOM 1296 O O . ARG A 1 157 ? -7.802 -12.820 -11.217 1.00 97.12 157 ARG A O 1
ATOM 1303 N N . ALA A 1 158 ? -7.270 -14.276 -9.582 1.00 96.75 158 ALA A N 1
ATOM 1304 C CA . ALA A 1 158 ? -6.430 -15.183 -10.359 1.00 96.75 158 ALA A CA 1
ATOM 1305 C C . ALA A 1 158 ? -5.325 -14.466 -11.153 1.00 96.75 158 ALA A C 1
ATOM 1307 O O . ALA A 1 158 ? -4.999 -14.865 -12.267 1.00 96.75 158 ALA A O 1
ATOM 1308 N N . TRP A 1 159 ? -4.761 -13.395 -10.581 1.00 97.81 159 TRP A N 1
ATOM 1309 C CA . TRP A 1 159 ? -3.752 -12.565 -11.243 1.00 97.81 159 TRP A CA 1
ATOM 1310 C C . TRP A 1 159 ? -4.232 -11.965 -12.569 1.00 97.81 159 TRP A C 1
ATOM 1312 O O . TRP A 1 159 ? -3.429 -11.803 -13.484 1.00 97.81 159 TRP A O 1
ATOM 1322 N N . ASP A 1 160 ? -5.521 -11.631 -12.683 1.00 97.62 160 ASP A N 1
ATOM 1323 C CA . ASP A 1 160 ? -6.073 -10.930 -13.843 1.00 97.62 160 ASP A CA 1
ATOM 1324 C C . ASP A 1 160 ? -5.209 -9.714 -14.216 1.00 97.62 160 ASP A C 1
ATOM 1326 O O . ASP A 1 160 ? -4.894 -8.860 -13.378 1.00 97.62 160 ASP A O 1
ATOM 1330 N N . GLU A 1 161 ? -4.813 -9.638 -15.486 1.00 97.94 161 GLU A N 1
ATOM 1331 C CA . GLU A 1 161 ? -3.855 -8.636 -15.942 1.00 97.94 161 GLU A CA 1
ATOM 1332 C C . GLU A 1 161 ? -4.383 -7.207 -15.731 1.00 97.94 161 GLU A C 1
ATOM 1334 O O . GLU A 1 161 ? -3.624 -6.313 -15.352 1.00 97.94 161 GLU A O 1
ATOM 1339 N N . ALA A 1 162 ? -5.689 -6.971 -15.902 1.00 97.94 162 ALA A N 1
ATOM 1340 C CA . ALA A 1 162 ? -6.279 -5.655 -15.678 1.00 97.94 162 ALA A CA 1
ATOM 1341 C C . ALA A 1 162 ? -6.258 -5.267 -14.191 1.00 97.94 162 ALA A C 1
ATOM 1343 O O . ALA A 1 162 ? -6.079 -4.090 -13.864 1.00 97.94 162 ALA A O 1
ATOM 1344 N N . VAL A 1 163 ? -6.393 -6.231 -13.278 1.00 97.81 163 VAL A N 1
ATOM 1345 C CA . VAL A 1 163 ? -6.204 -6.016 -11.835 1.00 97.81 163 VAL A CA 1
ATOM 1346 C C . VAL A 1 163 ? -4.740 -5.713 -11.506 1.00 97.81 163 VAL A C 1
ATOM 1348 O O . VAL A 1 163 ? -4.464 -4.768 -10.764 1.00 97.81 163 VAL A O 1
ATOM 1351 N N . CYS A 1 164 ? -3.790 -6.443 -12.091 1.00 98.50 164 CYS A N 1
ATOM 1352 C CA . CYS A 1 164 ? -2.357 -6.186 -11.921 1.00 98.50 164 CYS A CA 1
ATOM 1353 C C . CYS A 1 164 ? -1.935 -4.814 -12.475 1.00 98.50 164 CYS A C 1
ATOM 1355 O O . CYS A 1 164 ? -1.147 -4.113 -11.839 1.00 98.50 164 CYS A O 1
ATOM 1357 N N . ARG A 1 165 ? -2.506 -4.373 -13.602 1.00 98.44 165 ARG A N 1
ATOM 1358 C CA . ARG A 1 165 ? -2.305 -3.013 -14.133 1.00 98.44 165 ARG A CA 1
ATOM 1359 C C . ARG A 1 165 ? -2.893 -1.944 -13.206 1.00 98.44 165 ARG A C 1
ATOM 1361 O O . ARG A 1 165 ? -2.218 -0.963 -12.924 1.00 98.44 165 ARG A O 1
ATOM 1368 N N . GLN A 1 166 ? -4.085 -2.155 -12.641 1.00 98.06 166 GLN A N 1
ATOM 1369 C CA . GLN A 1 166 ? -4.645 -1.241 -11.630 1.00 98.06 166 GLN A CA 1
ATOM 1370 C C . GLN A 1 166 ? -3.767 -1.153 -10.373 1.00 98.06 166 GLN A C 1
ATOM 1372 O O . GLN A 1 166 ? -3.607 -0.076 -9.797 1.00 98.06 166 GLN A O 1
ATOM 1377 N N . TYR A 1 167 ? -3.183 -2.275 -9.947 1.00 98.50 167 TYR A N 1
ATOM 1378 C CA . TYR A 1 167 ? -2.211 -2.301 -8.856 1.00 98.50 167 TYR A CA 1
ATOM 1379 C C . TYR A 1 167 ? -0.966 -1.475 -9.206 1.00 98.50 167 TYR A C 1
ATOM 1381 O O . TYR A 1 167 ? -0.499 -0.671 -8.398 1.00 98.50 167 TYR A O 1
ATOM 1389 N N . ALA A 1 168 ? -0.444 -1.641 -10.421 1.00 98.38 168 ALA A N 1
ATOM 1390 C CA . ALA A 1 168 ? 0.691 -0.873 -10.912 1.00 98.38 168 ALA A CA 1
ATOM 1391 C C . ALA A 1 168 ? 0.387 0.632 -10.964 1.00 98.38 168 ALA A C 1
ATOM 1393 O O . ALA A 1 168 ? 1.186 1.440 -10.491 1.00 98.38 168 ALA A O 1
ATOM 1394 N N . ASP A 1 169 ? -0.792 1.014 -11.453 1.00 98.06 169 ASP A N 1
ATOM 1395 C CA . ASP A 1 169 ? -1.244 2.405 -11.511 1.00 98.06 169 ASP A CA 1
ATOM 1396 C C . ASP A 1 169 ? -1.411 3.020 -10.116 1.00 98.06 169 ASP A C 1
ATOM 1398 O O . ASP A 1 169 ? -1.067 4.185 -9.897 1.00 98.06 169 ASP A O 1
ATOM 1402 N N . MET A 1 170 ? -1.870 2.237 -9.136 1.00 97.94 170 MET A N 1
ATOM 1403 C CA . MET A 1 170 ? -1.932 2.670 -7.738 1.00 97.94 170 MET A CA 1
ATOM 1404 C C . MET A 1 170 ? -0.553 3.110 -7.216 1.00 97.94 170 MET A C 1
ATOM 1406 O O . MET A 1 170 ? -0.463 4.105 -6.489 1.00 97.94 170 MET A O 1
ATOM 1410 N N . LEU A 1 171 ? 0.520 2.432 -7.639 1.00 98.06 171 LEU A N 1
ATOM 1411 C CA . LEU A 1 171 ? 1.895 2.780 -7.283 1.00 98.06 171 LEU A CA 1
ATOM 1412 C C . LEU A 1 171 ? 2.493 3.888 -8.164 1.00 98.06 171 LEU A C 1
ATOM 1414 O O . LEU A 1 171 ? 3.162 4.764 -7.623 1.00 98.06 171 LEU A O 1
ATOM 1418 N N . ALA A 1 172 ? 2.280 3.863 -9.483 1.00 97.25 172 ALA A N 1
ATOM 1419 C CA . ALA A 1 172 ? 3.032 4.666 -10.462 1.00 97.25 172 ALA A CA 1
ATOM 1420 C C . ALA A 1 172 ? 2.248 5.806 -11.137 1.00 97.25 172 ALA A C 1
ATOM 1422 O O . ALA A 1 172 ? 2.804 6.512 -11.984 1.00 97.25 172 ALA A O 1
ATOM 1423 N N . SER A 1 173 ? 0.967 5.999 -10.805 1.00 96.44 173 SER A N 1
ATOM 1424 C CA . SER A 1 173 ? 0.206 7.176 -11.248 1.00 96.44 173 SER A CA 1
ATOM 1425 C C . SER A 1 173 ? 0.874 8.482 -10.797 1.00 96.44 173 SER A C 1
ATOM 1427 O O . SER A 1 173 ? 1.762 8.481 -9.948 1.00 96.44 173 SER A O 1
ATOM 1429 N N . SER A 1 174 ? 0.439 9.626 -11.333 1.00 95.50 174 SER A N 1
ATOM 1430 C CA . SER A 1 174 ? 1.026 10.951 -11.042 1.00 95.50 174 SER A CA 1
ATOM 1431 C C . SER A 1 174 ? 1.035 11.345 -9.560 1.00 95.50 174 SER A C 1
ATOM 1433 O O . SER A 1 174 ? 1.736 12.268 -9.165 1.00 95.50 174 SER A O 1
ATOM 1435 N N . ASP A 1 175 ? 0.226 10.673 -8.753 1.00 94.81 175 ASP A N 1
ATOM 1436 C CA . ASP A 1 175 ? 0.071 10.894 -7.318 1.00 94.81 175 ASP A CA 1
ATOM 1437 C C . ASP A 1 175 ? 0.210 9.551 -6.566 1.00 94.81 175 ASP A C 1
ATOM 1439 O O . ASP A 1 175 ? -0.358 9.346 -5.496 1.00 94.81 175 ASP A O 1
ATOM 1443 N N . GLY A 1 176 ? 0.889 8.579 -7.184 1.00 96.88 176 GLY A N 1
ATOM 1444 C CA . GLY A 1 176 ? 1.311 7.320 -6.581 1.00 96.88 176 GLY A CA 1
ATOM 1445 C C . GLY A 1 176 ? 2.677 7.454 -5.904 1.00 96.88 176 GLY A C 1
ATOM 1446 O O . GLY A 1 176 ? 3.432 8.397 -6.145 1.00 96.88 176 GLY A O 1
ATOM 1447 N N . LEU A 1 177 ? 3.019 6.499 -5.037 1.00 97.56 177 LEU A N 1
ATOM 1448 C CA . LEU A 1 177 ? 4.276 6.537 -4.278 1.00 97.56 177 LEU A CA 1
ATOM 1449 C C . LEU A 1 177 ? 5.529 6.409 -5.169 1.00 97.56 177 LEU A C 1
ATOM 1451 O O . LEU A 1 177 ? 6.585 6.910 -4.806 1.00 97.56 177 LEU A O 1
ATOM 1455 N N . PHE A 1 178 ? 5.412 5.778 -6.336 1.00 97.88 178 PHE A N 1
ATOM 1456 C CA . PHE A 1 178 ? 6.455 5.630 -7.358 1.00 97.88 178 PHE A CA 1
ATOM 1457 C C . PHE A 1 178 ? 6.169 6.503 -8.593 1.00 97.88 178 PHE A C 1
ATOM 1459 O O . PHE A 1 178 ? 6.506 6.136 -9.719 1.00 97.88 178 PHE A O 1
ATOM 1466 N N . ALA A 1 179 ? 5.531 7.662 -8.410 1.00 97.19 179 ALA A N 1
ATOM 1467 C CA . ALA A 1 179 ? 5.384 8.639 -9.484 1.00 97.19 179 ALA A CA 1
ATOM 1468 C C . ALA A 1 179 ? 6.757 9.178 -9.933 1.00 97.19 179 ALA A C 1
ATOM 1470 O O . ALA A 1 179 ? 7.639 9.421 -9.110 1.00 97.19 179 ALA A O 1
ATOM 1471 N N . LEU A 1 180 ? 6.916 9.437 -11.235 1.00 95.88 180 LEU A N 1
ATOM 1472 C CA . LEU A 1 180 ? 8.145 10.035 -11.786 1.00 95.88 180 LEU A CA 1
ATOM 1473 C C . LEU A 1 180 ? 8.339 11.496 -11.358 1.00 95.88 180 LEU A C 1
ATOM 1475 O O . LEU A 1 180 ? 9.458 11.995 -11.326 1.00 95.88 180 LEU A O 1
ATOM 1479 N N . GLN A 1 181 ? 7.252 12.173 -10.996 1.00 94.88 181 GLN A N 1
ATOM 1480 C CA . GLN A 1 181 ? 7.303 13.449 -10.301 1.00 94.88 181 GLN A CA 1
ATOM 1481 C C . GLN A 1 181 ? 6.912 13.210 -8.846 1.00 94.88 181 GLN A C 1
ATOM 1483 O O . GLN A 1 181 ? 5.745 12.947 -8.564 1.00 94.88 181 GLN A O 1
ATOM 1488 N N . THR A 1 182 ? 7.874 13.315 -7.926 1.00 93.12 182 THR A N 1
ATOM 1489 C CA . THR A 1 182 ? 7.644 13.014 -6.507 1.00 93.12 182 THR A CA 1
ATOM 1490 C C . THR A 1 182 ? 6.520 13.886 -5.929 1.00 93.12 182 THR A C 1
ATOM 1492 O O . THR A 1 182 ? 6.669 15.117 -5.882 1.00 93.12 182 THR A O 1
ATOM 1495 N N . PRO A 1 183 ? 5.413 13.285 -5.448 1.00 94.81 183 PRO A N 1
ATOM 1496 C CA . PRO A 1 183 ? 4.334 14.024 -4.809 1.00 94.81 183 PRO A CA 1
ATOM 1497 C C . PRO A 1 183 ? 4.811 14.702 -3.524 1.00 94.81 183 PRO A C 1
ATOM 1499 O O . PRO A 1 183 ? 5.720 14.219 -2.847 1.00 94.81 183 PRO A O 1
ATOM 1502 N N . LEU A 1 184 ? 4.164 15.806 -3.137 1.00 95.44 184 LEU A N 1
ATOM 1503 C CA . LEU A 1 184 ? 4.564 16.581 -1.955 1.00 95.44 184 LEU A CA 1
ATOM 1504 C C . LEU A 1 184 ? 4.614 15.725 -0.678 1.00 95.44 184 LEU A C 1
ATOM 1506 O O . LEU A 1 184 ? 5.557 15.847 0.098 1.00 95.44 184 LEU A O 1
ATOM 1510 N N . TYR A 1 185 ? 3.636 14.833 -0.498 1.00 95.44 185 TYR A N 1
ATOM 1511 C CA . TYR A 1 185 ? 3.541 13.963 0.677 1.00 95.44 185 TYR A CA 1
ATOM 1512 C C . TYR A 1 185 ? 4.651 12.901 0.745 1.00 95.44 185 TYR A C 1
ATOM 1514 O O . TYR A 1 185 ? 4.886 12.337 1.806 1.00 95.44 185 TYR A O 1
ATOM 1522 N N . ALA A 1 186 ? 5.323 12.610 -0.375 1.00 95.31 186 ALA A N 1
ATOM 1523 C CA . ALA A 1 186 ? 6.319 11.547 -0.488 1.00 95.31 186 ALA A CA 1
ATOM 1524 C C . ALA A 1 186 ? 7.766 12.064 -0.506 1.00 95.31 186 ALA A C 1
ATOM 1526 O O . ALA A 1 186 ? 8.695 11.263 -0.576 1.00 95.31 186 ALA A O 1
ATOM 1527 N N . ARG A 1 187 ? 7.991 13.386 -0.424 1.00 94.25 187 ARG A N 1
ATOM 1528 C CA . ARG A 1 187 ? 9.340 13.984 -0.515 1.00 94.25 187 ARG A CA 1
ATOM 1529 C C . ARG A 1 187 ? 10.334 13.423 0.502 1.00 94.25 187 ARG A C 1
ATOM 1531 O O . ARG A 1 187 ? 11.513 13.317 0.193 1.00 94.25 187 ARG A O 1
ATOM 1538 N N . ASN A 1 188 ? 9.849 13.028 1.678 1.00 94.56 188 ASN A N 1
ATOM 1539 C CA . ASN A 1 188 ? 10.674 12.475 2.751 1.00 94.56 188 ASN A CA 1
ATOM 1540 C C . ASN A 1 188 ? 10.477 10.956 2.936 1.00 94.56 188 ASN A C 1
ATOM 1542 O O . ASN A 1 188 ? 10.844 10.406 3.970 1.00 94.56 188 ASN A O 1
ATOM 1546 N N . ALA A 1 189 ? 9.904 10.268 1.942 1.00 96.38 189 ALA A N 1
ATOM 1547 C CA . ALA A 1 189 ? 9.561 8.844 2.001 1.00 96.38 189 ALA A CA 1
ATOM 1548 C C . ALA A 1 189 ? 10.554 7.944 1.236 1.00 96.38 189 ALA A C 1
ATOM 1550 O O . ALA A 1 189 ? 10.224 6.816 0.876 1.00 96.38 189 ALA A O 1
ATOM 1551 N N . VAL A 1 190 ? 11.780 8.420 0.989 1.00 97.25 190 VAL A N 1
ATOM 1552 C CA . VAL A 1 190 ? 12.797 7.690 0.209 1.00 97.25 190 VAL A CA 1
ATOM 1553 C C . VAL A 1 190 ? 13.089 6.306 0.800 1.00 97.25 190 VAL A C 1
ATOM 1555 O O . VAL A 1 190 ? 13.101 5.316 0.072 1.00 97.25 190 VAL A O 1
ATOM 1558 N N . SER A 1 191 ? 13.255 6.204 2.124 1.00 97.50 191 SER A N 1
ATOM 1559 C CA . SER A 1 191 ? 13.499 4.915 2.786 1.00 97.50 191 SER A CA 1
ATOM 1560 C C . SER A 1 191 ? 12.279 3.986 2.769 1.00 97.50 191 SER A C 1
ATOM 1562 O O . SER A 1 191 ? 12.455 2.773 2.713 1.00 97.50 191 SER A O 1
ATOM 1564 N N . LEU A 1 192 ? 11.052 4.522 2.728 1.00 98.44 192 LEU A N 1
ATOM 1565 C CA . LEU A 1 192 ? 9.843 3.721 2.507 1.00 98.44 192 LEU A CA 1
ATOM 1566 C C . LEU A 1 192 ? 9.846 3.104 1.105 1.00 98.44 192 LEU A C 1
ATOM 1568 O O . LEU A 1 192 ? 9.608 1.909 0.960 1.00 98.44 192 LEU A O 1
ATOM 1572 N N . GLN A 1 193 ? 10.130 3.906 0.074 1.00 98.38 193 GLN A N 1
ATOM 1573 C CA . GLN A 1 193 ? 10.209 3.423 -1.308 1.00 98.38 193 GLN A CA 1
ATOM 1574 C C . GLN A 1 193 ? 11.290 2.344 -1.456 1.00 98.38 193 GLN A C 1
ATOM 1576 O O . GLN A 1 193 ? 11.038 1.297 -2.046 1.00 98.38 193 GLN A O 1
ATOM 1581 N N . MET A 1 194 ? 12.469 2.576 -0.872 1.00 98.44 194 MET A N 1
ATOM 1582 C CA . MET A 1 194 ? 13.565 1.605 -0.830 1.00 98.44 194 MET A CA 1
ATOM 1583 C C . MET A 1 194 ? 13.135 0.288 -0.175 1.00 98.44 194 MET A C 1
ATOM 1585 O O . MET A 1 194 ? 13.307 -0.767 -0.780 1.00 98.44 194 MET A O 1
ATOM 1589 N N . HIS A 1 195 ? 12.514 0.352 1.007 1.00 98.50 195 HIS A N 1
ATOM 1590 C CA . HIS A 1 195 ? 12.024 -0.830 1.721 1.00 98.50 195 HIS A CA 1
ATOM 1591 C C . HIS A 1 195 ? 10.978 -1.603 0.914 1.00 98.50 195 HIS A C 1
ATOM 1593 O O . HIS A 1 195 ? 11.029 -2.829 0.848 1.00 98.50 195 HIS A O 1
ATOM 1599 N N . ILE A 1 196 ? 10.054 -0.905 0.241 1.00 98.56 196 ILE A N 1
ATOM 1600 C CA . ILE A 1 196 ? 9.085 -1.550 -0.656 1.00 98.56 196 ILE A CA 1
ATOM 1601 C C . ILE A 1 196 ? 9.815 -2.309 -1.767 1.00 98.56 196 ILE A C 1
ATOM 1603 O O . ILE A 1 196 ? 9.510 -3.479 -1.979 1.00 98.56 196 ILE A O 1
ATOM 1607 N N . CYS A 1 197 ? 10.798 -1.697 -2.435 1.00 98.19 197 CYS A N 1
ATOM 1608 C CA . CYS A 1 197 ? 11.585 -2.379 -3.467 1.00 98.19 197 CYS A CA 1
ATOM 1609 C C . CYS A 1 197 ? 12.306 -3.626 -2.929 1.00 98.19 197 CYS A C 1
ATOM 1611 O O . CYS A 1 197 ? 12.386 -4.632 -3.626 1.00 98.19 197 CYS A O 1
ATOM 1613 N N . GLU A 1 198 ? 12.821 -3.577 -1.699 1.00 96.56 198 GLU A N 1
ATOM 1614 C CA . GLU A 1 198 ? 13.565 -4.688 -1.091 1.00 96.56 198 GLU A CA 1
ATOM 1615 C C . GLU A 1 198 ? 12.692 -5.894 -0.758 1.00 96.56 198 GLU A C 1
ATOM 1617 O O . GLU A 1 198 ? 13.158 -7.028 -0.856 1.00 96.56 198 GLU A O 1
ATOM 1622 N N . CYS A 1 199 ? 11.436 -5.672 -0.369 1.00 96.81 199 CYS A N 1
ATOM 1623 C CA . CYS A 1 199 ? 10.542 -6.758 0.027 1.00 96.81 199 CYS A CA 1
ATOM 1624 C C . CYS A 1 199 ? 9.509 -7.154 -1.035 1.00 96.81 199 CYS A C 1
ATOM 1626 O O . CYS A 1 199 ? 8.885 -8.200 -0.884 1.00 96.81 199 CYS A O 1
ATOM 1628 N N . PHE A 1 200 ? 9.328 -6.382 -2.113 1.00 97.94 200 PHE A N 1
ATOM 1629 C CA . PHE A 1 200 ? 8.253 -6.617 -3.084 1.00 97.94 200 PHE A CA 1
ATOM 1630 C C . PHE A 1 200 ? 8.265 -8.031 -3.682 1.00 97.94 200 PHE A C 1
ATOM 1632 O O . PHE A 1 200 ? 7.237 -8.701 -3.666 1.00 97.94 200 PHE A O 1
ATOM 1639 N N . ILE A 1 201 ? 9.418 -8.505 -4.169 1.00 95.44 201 ILE A N 1
ATOM 1640 C CA . ILE A 1 201 ? 9.538 -9.835 -4.798 1.00 95.44 201 ILE A CA 1
ATOM 1641 C C . ILE A 1 201 ? 9.338 -10.956 -3.785 1.00 95.44 201 ILE A C 1
ATOM 1643 O O . ILE A 1 201 ? 8.668 -11.938 -4.084 1.00 95.44 201 ILE A O 1
ATOM 1647 N N . GLU A 1 202 ? 9.866 -10.795 -2.572 1.00 95.25 202 GLU A N 1
ATOM 1648 C CA . GLU A 1 202 ? 9.689 -11.768 -1.496 1.00 95.25 202 GLU A CA 1
ATOM 1649 C C . GLU A 1 202 ? 8.205 -11.910 -1.119 1.00 95.25 202 GLU A C 1
ATOM 1651 O O . GLU A 1 202 ? 7.692 -13.019 -0.976 1.00 95.25 202 GLU A O 1
ATOM 1656 N N . GLU A 1 203 ? 7.491 -10.789 -0.987 1.00 97.75 203 GLU A N 1
ATOM 1657 C CA . GLU A 1 203 ? 6.063 -10.797 -0.670 1.00 97.75 203 GLU A CA 1
ATOM 1658 C C . GLU A 1 203 ? 5.201 -11.264 -1.854 1.00 97.75 203 GLU A C 1
ATOM 1660 O O . GLU A 1 203 ? 4.207 -11.955 -1.634 1.00 97.75 203 GLU A O 1
ATOM 1665 N N . LEU A 1 204 ? 5.605 -10.976 -3.097 1.00 97.38 204 LEU A N 1
ATOM 1666 C CA . LEU A 1 204 ? 4.986 -11.532 -4.303 1.00 97.38 204 LEU A CA 1
ATOM 1667 C C . LEU A 1 204 ? 5.120 -13.053 -4.343 1.00 97.38 204 LEU A C 1
ATOM 1669 O O . LEU A 1 204 ? 4.109 -13.737 -4.474 1.00 97.38 204 LEU A O 1
ATOM 1673 N N . ALA A 1 205 ? 6.329 -13.579 -4.148 1.00 95.00 205 ALA A N 1
ATOM 1674 C CA . ALA A 1 205 ? 6.593 -15.014 -4.146 1.00 95.00 205 ALA A CA 1
ATOM 1675 C C . ALA A 1 205 ? 5.811 -15.751 -3.048 1.00 95.00 205 ALA A C 1
ATOM 1677 O O . ALA A 1 205 ? 5.287 -16.835 -3.292 1.00 95.00 205 ALA A O 1
ATOM 1678 N N . LYS A 1 206 ? 5.656 -15.155 -1.856 1.00 96.25 206 LYS A N 1
ATOM 1679 C CA . LYS A 1 206 ? 4.835 -15.730 -0.771 1.00 96.25 206 LYS A CA 1
ATOM 1680 C C . LYS A 1 206 ? 3.358 -15.871 -1.137 1.00 96.25 206 LYS A C 1
ATOM 1682 O O . LYS A 1 206 ? 2.699 -16.759 -0.606 1.00 96.25 206 LYS A O 1
ATOM 1687 N N . VAL A 1 207 ? 2.826 -14.990 -1.986 1.00 97.94 207 VAL A N 1
ATOM 1688 C CA . VAL A 1 207 ? 1.405 -14.998 -2.370 1.00 97.94 207 VAL A CA 1
ATOM 1689 C C . VAL A 1 207 ? 1.164 -15.811 -3.639 1.00 97.94 207 VAL A C 1
ATOM 1691 O O . VAL A 1 207 ? 0.163 -16.513 -3.717 1.00 97.94 207 VAL A O 1
ATOM 1694 N N . SER A 1 208 ? 2.054 -15.724 -4.629 1.00 96.25 208 SER A N 1
ATOM 1695 C CA . SER A 1 208 ? 1.928 -16.465 -5.890 1.00 96.25 208 SER A CA 1
ATOM 1696 C C . SER A 1 208 ? 2.456 -17.891 -5.808 1.00 96.25 208 SER A C 1
ATOM 1698 O O . SER A 1 208 ? 2.159 -18.701 -6.681 1.00 96.25 208 SER A O 1
ATOM 1700 N N . SER A 1 209 ? 3.290 -18.196 -4.811 1.00 92.44 209 SER A N 1
ATOM 1701 C CA . SER A 1 209 ? 4.083 -19.429 -4.770 1.00 92.44 209 SER A CA 1
ATOM 1702 C C . SER A 1 209 ? 4.887 -19.648 -6.061 1.00 92.44 209 SER A C 1
ATOM 1704 O O . SER A 1 209 ? 5.097 -20.785 -6.463 1.00 92.44 209 SER A O 1
ATOM 1706 N N . GLY A 1 210 ? 5.282 -18.565 -6.742 1.00 86.62 210 GLY A N 1
ATOM 1707 C CA . GLY A 1 210 ? 5.966 -18.606 -8.041 1.00 86.62 210 GLY A CA 1
ATOM 1708 C C . GLY A 1 210 ? 5.049 -18.761 -9.261 1.00 86.62 210 GLY A C 1
ATOM 1709 O O . GLY A 1 210 ? 5.543 -18.731 -10.381 1.00 86.62 210 GLY A O 1
ATOM 1710 N N . HIS A 1 211 ? 3.732 -18.874 -9.076 1.00 90.25 211 HIS A N 1
ATOM 1711 C CA . HIS A 1 211 ? 2.772 -19.126 -10.151 1.00 90.25 211 HIS A CA 1
ATOM 1712 C C . HIS A 1 211 ? 1.926 -17.882 -10.439 1.00 90.25 211 HIS A C 1
ATOM 1714 O O . HIS A 1 211 ? 0.984 -17.562 -9.709 1.00 90.25 211 HIS A O 1
ATOM 1720 N N . LEU A 1 212 ? 2.253 -17.173 -11.517 1.00 94.69 212 LEU A N 1
ATOM 1721 C CA . LEU A 1 212 ? 1.431 -16.106 -12.085 1.00 94.69 212 LEU A CA 1
ATOM 1722 C C . LEU A 1 212 ? 1.738 -15.940 -13.581 1.00 94.69 212 LEU A C 1
ATOM 1724 O O . LEU A 1 212 ? 2.865 -16.220 -13.982 1.00 94.69 212 LEU A O 1
ATOM 1728 N N . PRO A 1 213 ? 0.782 -15.471 -14.403 1.00 96.38 213 PRO A N 1
ATOM 1729 C CA . PRO A 1 213 ? 1.035 -15.209 -15.816 1.00 96.38 213 PRO A CA 1
ATOM 1730 C C . PRO A 1 213 ? 2.120 -14.145 -16.023 1.00 96.38 213 PRO A C 1
ATOM 1732 O O . PRO A 1 213 ? 2.137 -13.129 -15.321 1.00 96.38 213 PRO A O 1
ATOM 1735 N N . ASP A 1 214 ? 2.960 -14.325 -17.043 1.00 95.12 214 ASP A N 1
ATOM 1736 C CA . ASP A 1 214 ? 4.061 -13.407 -17.363 1.00 95.12 214 ASP A CA 1
ATOM 1737 C C . ASP A 1 214 ? 3.582 -11.970 -17.581 1.00 95.12 214 ASP A C 1
ATOM 1739 O O . ASP A 1 214 ? 4.174 -11.027 -17.059 1.00 95.12 214 ASP A O 1
ATOM 1743 N N . ALA A 1 215 ? 2.465 -11.789 -18.290 1.00 97.12 215 ALA A N 1
ATOM 1744 C CA . ALA A 1 215 ? 1.876 -10.470 -18.520 1.00 97.12 215 ALA A CA 1
ATOM 1745 C C . ALA A 1 215 ? 1.493 -9.772 -17.200 1.00 97.12 215 ALA A C 1
ATOM 1747 O O . ALA A 1 215 ? 1.738 -8.577 -17.018 1.00 97.12 215 ALA A O 1
ATOM 1748 N N . SER A 1 216 ? 0.966 -10.531 -16.237 1.00 98.06 216 SER A N 1
ATOM 1749 C CA . SER A 1 216 ? 0.601 -10.039 -14.908 1.00 98.06 216 SER A CA 1
ATOM 1750 C C . SER A 1 216 ? 1.833 -9.706 -14.068 1.00 98.06 216 SER A C 1
ATOM 1752 O O . SER A 1 216 ? 1.847 -8.679 -13.384 1.00 98.06 216 SER A O 1
ATOM 1754 N N . LEU A 1 217 ? 2.893 -10.517 -14.158 1.00 96.88 217 LEU A N 1
ATOM 1755 C CA . LEU A 1 217 ? 4.187 -10.213 -13.546 1.00 96.88 217 LEU A CA 1
ATOM 1756 C C . LEU A 1 217 ? 4.776 -8.920 -14.125 1.00 96.88 217 LEU A C 1
ATOM 1758 O O . LEU A 1 217 ? 5.129 -8.016 -13.369 1.00 96.88 217 LEU A O 1
ATOM 1762 N N . VAL A 1 218 ? 4.822 -8.785 -15.453 1.00 97.31 218 VAL A N 1
ATOM 1763 C CA . VAL A 1 218 ? 5.307 -7.575 -16.136 1.00 97.31 218 VAL A CA 1
ATOM 1764 C C . VAL A 1 218 ? 4.503 -6.349 -15.705 1.00 97.31 218 VAL A C 1
ATOM 1766 O O . VAL A 1 218 ? 5.091 -5.315 -15.372 1.00 97.31 218 VAL A O 1
ATOM 1769 N N . ALA A 1 219 ? 3.173 -6.456 -15.630 1.00 98.38 219 ALA A N 1
ATOM 1770 C CA . ALA A 1 219 ? 2.320 -5.379 -15.137 1.00 98.38 219 ALA A CA 1
ATOM 1771 C C . ALA A 1 219 ? 2.697 -4.972 -13.701 1.00 98.38 219 ALA A C 1
ATOM 1773 O O . ALA A 1 219 ? 2.950 -3.794 -13.451 1.00 98.38 219 ALA A O 1
ATOM 1774 N N . LEU A 1 220 ? 2.827 -5.929 -12.776 1.00 98.25 220 LEU A N 1
ATOM 1775 C CA . LEU A 1 220 ? 3.210 -5.665 -11.381 1.00 98.25 220 LEU A CA 1
ATOM 1776 C C . LEU A 1 220 ? 4.612 -5.048 -11.240 1.00 98.25 220 LEU A C 1
ATOM 1778 O O . LEU A 1 220 ? 4.842 -4.265 -10.318 1.00 98.25 220 LEU A O 1
ATOM 1782 N N . LEU A 1 221 ? 5.538 -5.372 -12.147 1.00 97.88 221 LEU A N 1
ATOM 1783 C CA . LEU A 1 221 ? 6.910 -4.854 -12.147 1.00 97.88 221 LEU A CA 1
ATOM 1784 C C . LEU A 1 221 ? 7.070 -3.510 -12.870 1.00 97.88 221 LEU A C 1
ATOM 1786 O O . LEU A 1 221 ? 8.052 -2.796 -12.644 1.00 97.88 221 LEU A O 1
ATOM 1790 N N . THR A 1 222 ? 6.100 -3.132 -13.703 1.00 98.25 222 THR A N 1
ATOM 1791 C CA . THR A 1 222 ? 6.117 -1.897 -14.501 1.00 98.25 222 THR A CA 1
ATOM 1792 C C . THR A 1 222 ? 6.401 -0.628 -13.677 1.00 98.25 222 THR A C 1
ATOM 1794 O O . THR A 1 222 ? 7.202 0.190 -14.140 1.00 98.25 222 THR A O 1
ATOM 1797 N N . PRO A 1 223 ? 5.845 -0.429 -12.460 1.00 98.19 223 PRO A N 1
ATOM 1798 C CA . PRO A 1 223 ? 6.177 0.724 -11.618 1.00 98.19 223 PRO A CA 1
ATOM 1799 C C . PRO A 1 223 ? 7.678 0.854 -11.349 1.00 98.19 223 PRO A C 1
ATOM 1801 O O . PRO A 1 223 ? 8.254 1.930 -11.510 1.00 98.19 223 PRO A O 1
ATOM 1804 N N . PHE A 1 224 ? 8.324 -0.257 -10.994 1.00 98.38 224 PHE A N 1
ATOM 1805 C CA . PHE A 1 224 ? 9.742 -0.288 -10.652 1.00 98.38 224 PHE A CA 1
ATOM 1806 C C . PHE A 1 224 ? 10.620 -0.134 -11.890 1.00 98.38 224 PHE A C 1
ATOM 1808 O O . PHE A 1 224 ? 11.631 0.559 -11.816 1.00 98.38 224 PHE A O 1
ATOM 1815 N N . ALA A 1 225 ? 10.225 -0.711 -13.030 1.00 98.06 225 ALA A N 1
ATOM 1816 C CA . ALA A 1 225 ? 10.933 -0.534 -14.299 1.00 98.06 225 ALA A CA 1
ATOM 1817 C C . ALA A 1 225 ? 10.928 0.940 -14.728 1.00 98.06 225 ALA A C 1
ATOM 1819 O O . ALA A 1 225 ? 11.981 1.523 -14.977 1.00 98.06 225 ALA A O 1
ATOM 1820 N N . ARG A 1 226 ? 9.750 1.579 -14.718 1.00 97.88 226 ARG A N 1
ATOM 1821 C CA . ARG A 1 226 ? 9.605 3.005 -15.050 1.00 97.88 226 ARG A CA 1
ATOM 1822 C C . ARG A 1 226 ? 10.429 3.888 -14.117 1.00 97.88 226 ARG A C 1
ATOM 1824 O O . ARG A 1 226 ? 11.132 4.779 -14.587 1.00 97.88 226 ARG A O 1
ATOM 1831 N N . TYR A 1 227 ? 10.373 3.626 -12.811 1.00 98.12 227 TYR A N 1
ATOM 1832 C CA . TYR A 1 227 ? 11.137 4.393 -11.827 1.00 98.12 227 TYR A CA 1
ATOM 1833 C C . TYR A 1 227 ? 12.648 4.147 -11.941 1.00 98.12 227 TYR A C 1
ATOM 1835 O O . TYR A 1 227 ? 13.437 5.070 -11.781 1.00 98.12 227 TYR A O 1
ATOM 1843 N N . MET A 1 228 ? 13.082 2.925 -12.250 1.00 97.25 228 MET A N 1
ATOM 1844 C CA . MET A 1 228 ? 14.494 2.626 -12.500 1.00 97.25 228 MET A CA 1
ATOM 1845 C C . MET A 1 228 ? 15.042 3.435 -13.682 1.00 97.25 228 MET A C 1
ATOM 1847 O O . MET A 1 228 ? 16.176 3.904 -13.618 1.00 97.25 228 MET A O 1
ATOM 1851 N N . SER A 1 229 ? 14.252 3.585 -14.748 1.00 96.56 229 SER A N 1
ATOM 1852 C CA . SER A 1 229 ? 14.671 4.273 -15.972 1.00 96.56 229 SER A CA 1
ATOM 1853 C C . SER A 1 229 ? 14.611 5.798 -15.875 1.00 96.56 229 SER A C 1
ATOM 1855 O O . SER A 1 229 ? 15.467 6.466 -16.444 1.00 96.56 229 SER A O 1
ATOM 1857 N N . ALA A 1 230 ? 13.599 6.350 -15.200 1.00 96.69 230 ALA A N 1
ATOM 1858 C CA . ALA A 1 230 ? 13.299 7.787 -15.242 1.00 96.69 230 ALA A CA 1
ATOM 1859 C C . ALA A 1 230 ? 12.963 8.405 -13.871 1.00 96.69 230 ALA A C 1
ATOM 1861 O O . ALA A 1 230 ? 12.484 9.536 -13.802 1.00 96.69 230 ALA A O 1
ATOM 1862 N N . GLY A 1 231 ? 13.149 7.666 -12.777 1.00 95.25 231 GLY A N 1
ATOM 1863 C CA . GLY A 1 231 ? 12.833 8.133 -11.431 1.00 95.25 231 GLY A CA 1
ATOM 1864 C C . GLY A 1 231 ? 13.793 9.231 -10.953 1.00 95.25 231 GLY A C 1
ATOM 1865 O O . GLY A 1 231 ? 14.994 9.147 -11.208 1.00 95.25 231 GLY A O 1
ATOM 1866 N N . PRO A 1 232 ? 13.300 10.242 -10.217 1.00 94.19 232 PRO A N 1
ATOM 1867 C CA . PRO A 1 232 ? 14.091 11.417 -9.843 1.00 94.19 232 PRO A CA 1
ATOM 1868 C C . PRO A 1 232 ? 15.048 11.172 -8.667 1.00 94.19 232 PRO A C 1
ATOM 1870 O O . PRO A 1 232 ? 15.972 11.952 -8.464 1.00 94.19 232 PRO A O 1
ATOM 1873 N N . GLU A 1 233 ? 14.828 10.119 -7.871 1.00 96.88 233 GLU A N 1
ATOM 1874 C CA . GLU A 1 233 ? 15.661 9.771 -6.711 1.00 96.88 233 GLU A CA 1
ATOM 1875 C C . GLU A 1 233 ? 16.579 8.578 -7.049 1.00 96.88 233 GLU A C 1
ATOM 1877 O O . GLU A 1 233 ? 16.096 7.436 -7.116 1.00 96.88 233 GLU A O 1
ATOM 1882 N N . PRO A 1 234 ? 17.899 8.801 -7.220 1.00 96.62 234 PRO A N 1
ATOM 1883 C CA . PRO A 1 234 ? 18.843 7.766 -7.643 1.00 96.62 234 PRO A CA 1
ATOM 1884 C C . PRO A 1 234 ? 18.905 6.565 -6.701 1.00 96.62 234 PRO A C 1
ATOM 1886 O O . PRO A 1 234 ? 19.078 5.433 -7.156 1.00 96.62 234 PRO A O 1
ATOM 1889 N N . ARG A 1 235 ? 18.734 6.777 -5.387 1.00 97.50 235 ARG A N 1
ATOM 1890 C CA . ARG A 1 235 ? 18.757 5.674 -4.415 1.00 97.50 235 ARG A CA 1
ATOM 1891 C C . ARG A 1 235 ? 17.607 4.713 -4.665 1.00 97.50 235 ARG A C 1
ATOM 1893 O O . ARG A 1 235 ? 17.835 3.509 -4.722 1.00 97.50 235 ARG A O 1
ATOM 1900 N N . VAL A 1 236 ? 16.396 5.221 -4.884 1.00 97.81 236 VAL A N 1
ATOM 1901 C CA . VAL A 1 236 ? 15.224 4.383 -5.175 1.00 97.81 236 VAL A CA 1
ATOM 1902 C C . VAL A 1 236 ? 15.393 3.687 -6.524 1.00 97.81 236 VAL A C 1
ATOM 1904 O O . VAL A 1 236 ? 15.187 2.478 -6.597 1.00 97.81 236 VAL A O 1
ATOM 1907 N N . ALA A 1 237 ? 15.879 4.386 -7.556 1.00 97.75 237 ALA A N 1
ATOM 1908 C CA . ALA A 1 237 ? 16.181 3.774 -8.854 1.00 97.75 237 ALA A CA 1
ATOM 1909 C C . ALA A 1 237 ? 17.198 2.619 -8.739 1.00 97.75 237 ALA A C 1
ATOM 1911 O O . ALA A 1 237 ? 17.027 1.569 -9.363 1.00 97.75 237 ALA A O 1
ATOM 1912 N N . ALA A 1 238 ? 18.215 2.756 -7.881 1.00 97.94 238 ALA A N 1
ATOM 1913 C CA . ALA A 1 238 ? 19.162 1.682 -7.592 1.00 97.94 238 ALA A CA 1
ATOM 1914 C C . ALA A 1 238 ? 18.504 0.481 -6.888 1.00 97.94 238 ALA A C 1
ATOM 1916 O O . ALA A 1 238 ? 18.874 -0.657 -7.173 1.00 97.94 238 ALA A O 1
ATOM 1917 N N . HIS A 1 239 ? 17.524 0.694 -6.003 1.00 98.06 239 HIS A N 1
ATOM 1918 C CA . HIS A 1 239 ? 16.786 -0.405 -5.361 1.00 98.06 239 HIS A CA 1
ATOM 1919 C C . HIS A 1 239 ? 15.845 -1.097 -6.350 1.00 98.06 239 HIS A C 1
ATOM 1921 O O . HIS A 1 239 ? 15.794 -2.324 -6.369 1.00 98.06 239 HIS A O 1
ATOM 1927 N N . CYS A 1 240 ? 15.186 -0.342 -7.237 1.00 97.81 240 CYS A N 1
ATOM 1928 C CA . CYS A 1 240 ? 14.430 -0.914 -8.351 1.00 97.81 240 CYS A CA 1
ATOM 1929 C C . CYS A 1 240 ? 15.329 -1.786 -9.241 1.00 97.81 240 CYS A C 1
ATOM 1931 O O . CYS A 1 240 ? 14.955 -2.897 -9.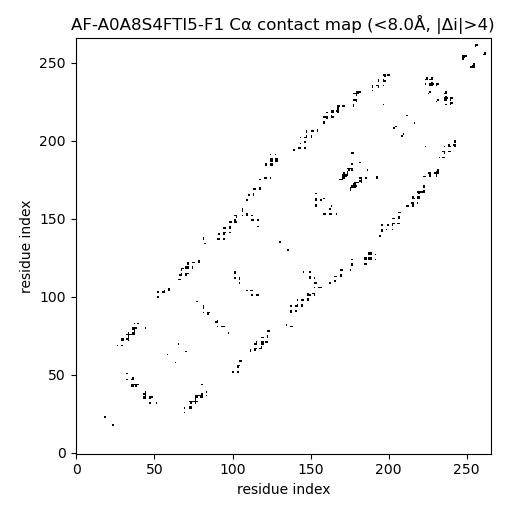590 1.00 97.81 240 CYS A O 1
ATOM 1933 N N . ARG A 1 241 ? 16.556 -1.344 -9.550 1.00 96.69 241 ARG A N 1
ATOM 1934 C CA . ARG A 1 241 ? 17.523 -2.169 -10.294 1.00 96.69 241 ARG A CA 1
ATOM 1935 C C . ARG A 1 241 ? 17.879 -3.459 -9.557 1.00 96.69 241 ARG A C 1
ATOM 1937 O O . ARG A 1 241 ? 17.938 -4.517 -10.175 1.00 96.69 241 ARG A O 1
ATOM 1944 N N . ARG A 1 242 ? 18.110 -3.393 -8.241 1.00 94.94 242 ARG A N 1
ATOM 1945 C CA . ARG A 1 242 ? 18.408 -4.591 -7.438 1.00 94.94 242 ARG A CA 1
ATOM 1946 C C . ARG A 1 242 ? 17.255 -5.589 -7.434 1.00 94.94 242 ARG A C 1
ATOM 1948 O O . ARG A 1 242 ? 17.523 -6.781 -7.522 1.00 94.94 242 ARG A O 1
ATOM 1955 N N . LEU A 1 243 ? 16.016 -5.104 -7.408 1.00 94.38 243 LEU A N 1
ATOM 1956 C CA . LEU A 1 243 ? 14.817 -5.926 -7.550 1.00 94.38 243 LEU A CA 1
ATOM 1957 C C . LEU A 1 243 ? 14.854 -6.740 -8.859 1.00 94.38 243 LEU A C 1
ATOM 1959 O O . LEU A 1 243 ? 14.691 -7.958 -8.828 1.00 94.38 243 LEU A O 1
ATOM 1963 N N . PHE A 1 244 ? 15.165 -6.116 -10.002 1.00 93.88 244 PHE A N 1
ATOM 1964 C CA . PHE A 1 244 ? 15.306 -6.845 -11.274 1.00 93.88 244 PHE A CA 1
ATOM 1965 C C . PHE A 1 244 ? 16.513 -7.788 -11.296 1.00 93.88 244 PHE A C 1
ATOM 1967 O O . PHE A 1 244 ? 16.416 -8.893 -11.821 1.00 93.88 244 PHE A O 1
ATOM 1974 N N . ASN A 1 245 ? 17.632 -7.405 -10.677 1.00 90.25 245 ASN A N 1
ATOM 1975 C CA . ASN A 1 245 ? 18.793 -8.290 -10.565 1.00 90.25 245 ASN A CA 1
ATOM 1976 C C . ASN A 1 245 ? 18.481 -9.558 -9.752 1.00 90.25 245 ASN A C 1
ATOM 1978 O O . ASN A 1 245 ? 19.022 -10.618 -10.060 1.00 90.25 245 ASN A O 1
ATOM 1982 N N . GLN A 1 246 ? 17.630 -9.469 -8.723 1.00 86.25 246 GLN A N 1
ATOM 1983 C CA . GLN A 1 246 ? 17.173 -10.640 -7.967 1.00 86.25 246 GLN A CA 1
ATOM 1984 C C . GLN A 1 246 ? 16.359 -11.588 -8.850 1.00 86.25 246 GLN A C 1
ATOM 1986 O O . GLN A 1 246 ? 16.618 -12.787 -8.829 1.00 86.25 246 GLN A O 1
ATOM 1991 N N . LEU A 1 247 ? 15.440 -11.054 -9.660 1.00 85.75 247 LEU A N 1
ATOM 1992 C CA . LEU A 1 247 ? 14.659 -11.849 -10.611 1.00 85.75 247 LEU A CA 1
ATOM 1993 C C . LEU A 1 247 ? 15.542 -12.519 -11.666 1.00 85.75 247 LEU A C 1
ATOM 1995 O O . LEU A 1 247 ? 15.401 -13.714 -11.909 1.00 85.75 247 LEU A O 1
ATOM 1999 N N . LEU A 1 248 ? 16.495 -11.780 -12.245 1.00 85.56 248 LEU A N 1
ATOM 2000 C CA . LEU A 1 248 ? 17.435 -12.331 -13.223 1.00 85.56 248 LEU A CA 1
ATOM 2001 C C . LEU A 1 248 ? 18.212 -13.508 -12.629 1.00 85.56 248 LEU A C 1
ATOM 2003 O O . LEU A 1 248 ? 18.218 -14.582 -13.216 1.00 85.56 248 LEU A O 1
ATOM 2007 N N . ARG A 1 249 ? 18.774 -13.355 -11.425 1.00 82.56 249 ARG A N 1
ATOM 2008 C CA . ARG A 1 249 ? 19.513 -14.427 -10.729 1.00 82.56 249 ARG A CA 1
ATOM 2009 C C . ARG A 1 249 ? 18.674 -15.663 -10.395 1.00 82.56 249 ARG A C 1
ATOM 2011 O O . ARG A 1 249 ? 19.242 -16.704 -10.094 1.00 82.56 249 ARG A O 1
ATOM 2018 N N . GLN A 1 250 ? 17.349 -15.548 -10.391 1.00 78.25 250 GLN A N 1
ATOM 2019 C CA . GLN A 1 250 ? 16.434 -16.664 -10.147 1.00 78.25 250 GLN A CA 1
ATOM 2020 C C . GLN A 1 250 ? 15.921 -17.301 -11.447 1.00 78.25 250 GLN A C 1
ATOM 2022 O O . GLN A 1 250 ? 15.345 -18.382 -11.396 1.00 78.25 250 GLN A O 1
ATOM 2027 N N . SER A 1 251 ? 16.136 -16.662 -12.600 1.00 76.12 251 SER A N 1
ATOM 2028 C CA . SER A 1 251 ? 15.685 -17.144 -13.910 1.00 76.12 251 SER A CA 1
ATOM 2029 C C . SER A 1 251 ? 16.724 -18.039 -14.580 1.00 76.12 251 SER A C 1
ATOM 2031 O O . SER A 1 251 ? 17.912 -17.725 -14.530 1.00 76.12 251 SER A O 1
ATOM 2033 N N . GLU A 1 252 ? 16.294 -19.098 -15.273 1.00 72.88 252 GLU A N 1
ATOM 2034 C CA . GLU A 1 252 ? 17.182 -20.002 -16.033 1.00 72.88 252 GLU A CA 1
ATOM 2035 C C . GLU A 1 252 ? 18.100 -19.245 -17.008 1.00 72.88 252 GLU A C 1
ATOM 2037 O O . GLU A 1 252 ? 19.291 -19.531 -17.099 1.00 72.88 252 GLU A O 1
ATOM 2042 N N . LEU A 1 253 ? 17.567 -18.210 -17.667 1.00 71.62 253 LEU A N 1
ATOM 2043 C CA . LEU A 1 253 ? 18.315 -17.282 -18.524 1.00 71.62 253 LEU A CA 1
ATOM 2044 C C . LEU A 1 253 ? 19.418 -16.527 -17.773 1.00 71.62 253 LEU A C 1
ATOM 2046 O O . LEU A 1 253 ? 20.508 -16.325 -18.298 1.00 71.62 253 LEU A O 1
ATOM 2050 N N . GLY A 1 254 ? 19.162 -16.092 -16.542 1.00 69.69 254 GLY A N 1
ATOM 2051 C CA . GLY A 1 254 ? 20.195 -15.460 -15.729 1.00 69.69 254 GLY A CA 1
ATOM 2052 C C . GLY A 1 254 ? 21.263 -16.450 -15.279 1.00 69.69 254 GLY A C 1
ATOM 2053 O O . GLY A 1 254 ? 22.438 -16.094 -15.281 1.00 69.69 254 GLY A O 1
ATOM 2054 N N . TRP A 1 255 ? 20.888 -17.695 -14.968 1.00 70.25 255 TRP A N 1
ATOM 2055 C CA . TRP A 1 255 ? 21.858 -18.760 -14.709 1.00 70.25 255 TRP A CA 1
ATOM 2056 C C . TRP A 1 255 ? 22.741 -19.007 -15.937 1.00 70.25 255 TRP A C 1
ATOM 2058 O O . TRP A 1 255 ? 23.958 -18.992 -15.800 1.00 70.25 255 TRP A O 1
ATOM 2068 N N . SER A 1 256 ? 22.176 -19.131 -17.142 1.00 70.81 256 SER A N 1
ATOM 2069 C CA . SER A 1 256 ? 22.969 -19.353 -18.363 1.00 70.81 256 SER A CA 1
ATOM 2070 C C . SER A 1 256 ? 23.889 -18.174 -18.714 1.00 70.81 256 SER A C 1
ATOM 2072 O O . SER A 1 256 ? 25.032 -18.384 -19.123 1.00 70.81 256 SER A O 1
ATOM 2074 N N . MET A 1 257 ? 23.446 -16.933 -18.481 1.00 68.00 257 MET A N 1
ATOM 2075 C CA . MET A 1 257 ? 24.285 -15.737 -18.640 1.00 68.00 257 MET A CA 1
ATOM 2076 C C . MET A 1 257 ? 25.419 -15.659 -17.607 1.00 68.00 257 MET A C 1
ATOM 2078 O O . MET A 1 257 ? 26.493 -15.149 -17.918 1.00 68.00 257 MET A O 1
ATOM 2082 N N . MET A 1 258 ? 25.197 -16.139 -16.379 1.00 67.38 258 MET A N 1
ATOM 2083 C CA . MET A 1 258 ? 26.195 -16.114 -15.302 1.00 67.38 258 MET A CA 1
ATOM 2084 C C . MET A 1 258 ? 27.179 -17.289 -15.366 1.00 67.38 258 MET A C 1
ATOM 2086 O O . MET A 1 258 ? 28.325 -17.128 -14.950 1.00 67.38 258 MET A O 1
ATOM 2090 N N . SER A 1 259 ? 26.757 -18.437 -15.898 1.00 68.12 259 SER A N 1
ATOM 2091 C CA . SER A 1 259 ? 27.590 -19.637 -16.064 1.00 68.12 259 SER A CA 1
ATOM 2092 C C . SER A 1 259 ? 28.534 -19.569 -17.270 1.00 68.12 259 SER A C 1
ATOM 2094 O O . SER A 1 259 ? 29.391 -20.431 -17.415 1.00 68.12 259 SER A O 1
ATOM 2096 N N . GLY A 1 260 ? 28.415 -18.548 -18.129 1.00 59.31 260 GLY A N 1
ATOM 2097 C CA . GLY A 1 260 ? 29.266 -18.383 -19.315 1.00 59.31 260 GLY A CA 1
ATOM 2098 C C . GLY A 1 260 ? 28.875 -19.255 -20.516 1.00 59.31 260 GLY A C 1
ATOM 2099 O O . GLY A 1 260 ? 29.437 -19.079 -21.593 1.00 59.31 260 GLY A O 1
ATOM 2100 N N . ASP A 1 261 ? 27.868 -20.119 -20.373 1.00 55.91 261 ASP A N 1
ATOM 2101 C CA . ASP A 1 261 ? 27.393 -21.025 -21.431 1.00 55.91 261 ASP A CA 1
ATOM 2102 C C . ASP A 1 261 ? 26.549 -20.316 -22.514 1.00 55.91 261 ASP A C 1
ATOM 2104 O O . ASP A 1 261 ? 26.283 -20.874 -23.575 1.00 55.91 261 ASP A O 1
ATOM 2108 N N . GLY A 1 262 ? 26.146 -19.059 -22.286 1.00 50.12 262 GLY A N 1
ATOM 2109 C CA . GLY A 1 262 ? 25.346 -18.253 -23.223 1.00 50.12 262 GLY A CA 1
ATOM 2110 C C . GLY A 1 262 ? 26.109 -17.598 -24.387 1.00 50.12 262 GLY A C 1
ATOM 2111 O O . GLY A 1 262 ? 25.492 -16.892 -25.180 1.00 50.12 262 GLY A O 1
ATOM 2112 N N . LEU A 1 263 ? 27.428 -17.800 -24.502 1.00 49.16 263 LEU A N 1
ATOM 2113 C CA . LEU A 1 263 ? 28.256 -17.335 -25.633 1.00 49.16 263 LEU A CA 1
ATOM 2114 C C . LEU A 1 263 ? 28.749 -18.503 -26.507 1.00 49.16 263 LEU A C 1
ATOM 2116 O O . LEU A 1 263 ? 29.839 -18.464 -27.074 1.00 49.16 263 LEU A O 1
ATOM 2120 N N . GLY A 1 264 ? 27.935 -19.551 -26.625 1.00 47.88 264 GLY A N 1
ATOM 2121 C CA . GLY A 1 264 ? 28.142 -20.648 -27.565 1.00 47.88 264 GLY A CA 1
ATOM 2122 C C . GLY A 1 264 ? 27.355 -20.447 -28.860 1.00 47.88 264 GLY A C 1
ATOM 2123 O O . GLY A 1 264 ? 26.201 -20.847 -28.935 1.00 47.88 264 GLY A O 1
ATOM 2124 N N . SER A 1 265 ? 28.018 -19.877 -29.872 1.00 42.81 265 SER A N 1
ATOM 2125 C CA . SER A 1 265 ? 27.794 -20.095 -31.317 1.00 42.81 265 SER A CA 1
ATOM 2126 C C . SER A 1 265 ? 26.362 -19.974 -31.874 1.00 42.81 265 SER A C 1
ATOM 2128 O O . SER A 1 265 ? 25.583 -20.927 -31.838 1.00 42.81 265 SER A O 1
ATOM 2130 N N . GLY A 1 266 ? 26.103 -18.842 -32.536 1.00 36.34 266 GLY A N 1
ATOM 2131 C CA . GLY A 1 266 ? 25.034 -18.628 -33.515 1.00 36.34 266 GLY A CA 1
ATOM 2132 C C . GLY A 1 266 ? 25.270 -17.335 -34.277 1.00 36.34 266 GLY A C 1
ATOM 2133 O O . GLY A 1 266 ? 25.188 -16.277 -33.619 1.00 36.34 266 GLY A O 1
#

Nearest PDB structures (foldseek):
  8euy-assembly1_4  TM=8.918E-01  e=7.587E-09  Schizosaccharomyces pombe
  6emg-assembly2_B  TM=7.977E-01  e=7.361E-08  Thermochaetoides thermophila DSM 1495
  3qtm-assembly2_B  TM=2.498E-01  e=8.042E-01  Schizosaccharomyces pombe
  3sf4-assembly1_A  TM=2.061E-01  e=2.559E+00  Homo sapiens

Mean predicted aligned error: 7.5 Å

Radius of gyration: 22.75 Å; Cα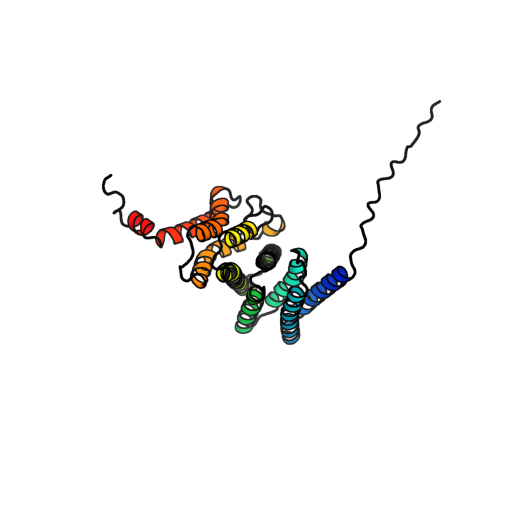 contacts (8 Å, |Δi|>4): 285; chains: 1; bounding box: 56×88×60 Å

pLDDT: mean 89.64, std 15.86, range [36.34, 98.69]

InterPro domains:
  IPR010301 Ribosomal RNA processing protein 1 [PF05997] (29-242)
  IPR010301 Ribosomal RNA processing protein 1 [PTHR13026] (3-228)

Sequence (266 aa):
MKNVDKKRHKKPTNKSKPIPKQKVLMVAQELKFARLLAGNEKKSRDRVLKALKKWLGNCFEKEYEFKEEDFTRVWKGLFYAVWMSDKPLVQEDLCESVAAMLDLFPETQTRPALLMMRAGLRVLATEWFGIDQHRMDKFLMLVRRLLRASLRVAARRAWDEAVCRQYADMLASSDGLFALQTPLYARNAVSLQMHICECFIEELAKVSSGHLPDASLVALLTPFARYMSAGPEPRVAAHCRRLFNQLLRQSELGWSMMSGDGLGSG